Protein AF-0000000075646237 (afdb_homodimer)

Sequence (292 aa):
MVKLLILLAVLGAATALEVHRCGDDYPHPTLVTVPGCNVMPCEVPNLTDFNFSVRFAPPMATNTLTVEASARLGDFNVPYETPEHLRDGCANIDASCPLAAGQEVTLTGTAPVEAPLTRVTVRMRFEITGDGGAKATCFAADVRLIMVKLLILLAVLGAATALEVHRCGDDYPHPTLVTVPGCNVMPCEVPNLTDFNFSVRFAPPMATNTLTVEASARLGDFNVP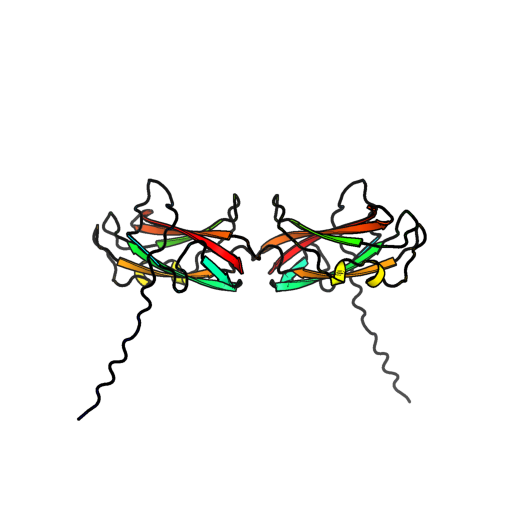YETPEHLRDGCANIDASCPLAAGQEVTLTGTAPVEAPLTRVTVRMRFEITGDGGAKATCFAADVRLI

Nearest PDB structures (foldseek):
  1nep-assembly1_A  TM=6.877E-01  e=2.424E-04  Bos taurus
  6w5v-assembly1_D  TM=6.664E-01  e=4.680E-04  Homo sapiens
  1xwv-assembly2_B  TM=6.270E-01  e=1.256E-03  Dermatophagoides farinae
  3wea-assembly1_A  TM=6.203E-01  e=5.522E-02  Camponotus japonicus
  6r4n-assembly8_H  TM=3.649E-01  e=3.978E+00  Saccharomyces cerevisiae S288C

Foldseek 3Di:
DPPPPPPPPPPVPQAFEDDDDPDDVDDDFPGKGWPPDNYPPDDDDAQAKGKMKTKHFAQAFAQFDADDDWDADVVRTADFGDDPVVGTQQVFWPDHDRHHGRDMIMGIDIDTRNTRLQFDWDKDKDWDADPPRHGDDIDIDIDGHD/DPPPPPPPPPPVPQAFEDDDDPDDVDDDFPGKGWPPDNYPPDDDDAQAKGKMKTKHFAQAFDQFDADDDWDADVVRTADDGDDPVVGTQQVFWPDHDRDHHGDMIMGIDIDTRNTSLQFDWDKDKDWDADPPRHGDDIDIDIDGHD

pLDDT: mean 85.09, std 16.14, range [40.38, 98.5]

Radius of gyration: 26.88 Å; Cα contacts (8 Å, |Δi|>4): 698; chains: 2; bounding box: 56×82×81 Å

Solvent-accessible surface area (backbone atoms only — not comparable to full-atom values): 15711 Å² total; per-residue (Å²): 134,85,82,77,76,79,78,75,74,75,68,74,73,60,44,67,44,86,61,43,76,73,50,90,82,40,44,70,54,81,37,35,29,29,82,98,34,68,58,78,56,32,80,40,53,65,72,32,68,47,52,38,36,41,27,37,41,27,76,54,60,25,72,47,34,38,38,46,44,42,37,25,50,82,94,36,80,35,71,47,77,55,51,75,83,42,31,44,32,47,81,31,33,82,62,66,67,56,43,54,52,58,49,71,44,42,37,52,45,67,39,68,39,48,50,45,61,50,67,36,53,35,39,38,33,42,38,32,24,29,56,96,65,40,60,27,30,28,39,27,44,46,34,25,27,83,132,85,82,76,78,78,77,74,73,76,66,74,73,58,43,67,43,84,62,44,75,74,50,91,84,39,42,69,54,81,37,35,30,27,83,97,34,68,56,78,57,31,79,39,54,64,74,31,69,45,53,38,35,41,26,34,39,28,76,52,61,25,72,48,34,38,38,45,44,41,37,25,50,81,94,36,79,37,70,51,78,54,51,76,84,42,30,44,32,46,80,31,34,81,61,66,65,59,43,55,52,58,49,71,43,42,36,54,48,68,40,70,34,58,43,42,61,56,66,36,52,35,40,37,34,43,38,32,23,28,56,97,65,40,59,27,29,27,40,28,44,46,34,25,27,80

Structure (mmCIF, N/CA/C/O backbone):
data_AF-0000000075646237-model_v1
#
loop_
_entity.id
_entity.type
_entity.pd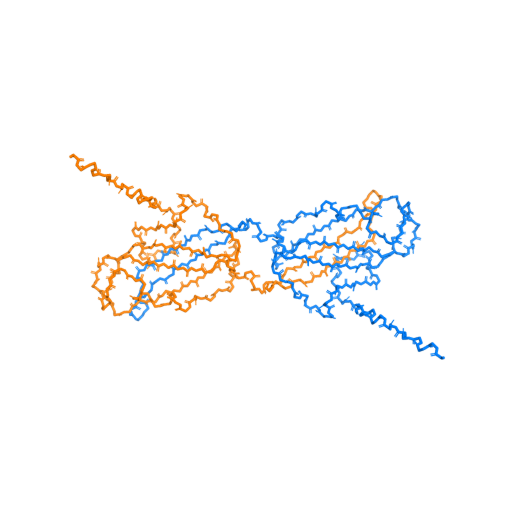bx_description
1 polymer 'MD-2-related lipid-recognition domain-containing protein'
#
loop_
_atom_site.group_PDB
_atom_site.id
_atom_site.type_symbol
_atom_site.label_atom_id
_atom_site.label_alt_id
_atom_site.label_comp_id
_atom_site.label_asym_id
_atom_site.label_entity_id
_atom_site.label_seq_id
_atom_site.pdbx_PDB_ins_code
_atom_site.Cartn_x
_atom_site.Cartn_y
_atom_site.Cartn_z
_atom_site.occupancy
_atom_site.B_iso_or_equiv
_atom_site.auth_seq_id
_atom_site.auth_comp_id
_atom_site.auth_asym_id
_atom_site.auth_atom_id
_atom_site.pdbx_PDB_model_num
ATOM 1 N N . MET A 1 1 ? -37.062 45.906 -14.578 1 40.38 1 MET A N 1
ATOM 2 C CA . MET A 1 1 ? -36.875 45.094 -13.367 1 40.38 1 MET A CA 1
ATOM 3 C C . MET A 1 1 ? -35.75 44.094 -13.539 1 40.38 1 MET A C 1
ATOM 5 O O . MET A 1 1 ? -35.781 43.281 -14.461 1 40.38 1 MET A O 1
ATOM 9 N N . VAL A 1 2 ? -34.5 44.469 -13.133 1 47.94 2 VAL A N 1
ATOM 10 C CA . VAL A 1 2 ? -33.281 43.656 -13.18 1 47.94 2 VAL A CA 1
ATOM 11 C C . VAL A 1 2 ? -33.406 42.469 -12.234 1 47.94 2 VAL A C 1
ATOM 13 O O . VAL A 1 2 ? -33.625 42.625 -11.031 1 47.94 2 VAL A O 1
ATOM 16 N N . LYS A 1 3 ? -33.875 41.25 -12.789 1 53.5 3 LYS A N 1
ATOM 17 C CA . LYS A 1 3 ? -33.844 39.969 -12.062 1 53.5 3 LYS A CA 1
ATOM 18 C C . LYS A 1 3 ? -32.469 39.656 -11.555 1 53.5 3 LYS A C 1
ATOM 20 O O . LYS A 1 3 ? -31.531 39.438 -12.344 1 53.5 3 LYS A O 1
ATOM 25 N N . LEU A 1 4 ? -32.062 40.188 -10.305 1 48.03 4 LEU A N 1
ATOM 26 C CA . LEU A 1 4 ? -30.828 39.812 -9.633 1 48.03 4 LEU A CA 1
ATOM 27 C C . LEU A 1 4 ? -30.781 38.344 -9.32 1 48.03 4 LEU A C 1
ATOM 29 O O . LEU A 1 4 ? -31.609 37.844 -8.555 1 48.03 4 LEU A O 1
ATOM 33 N N . LEU A 1 5 ? -30.297 37.531 -10.156 1 55 5 LEU A N 1
ATOM 34 C CA . LEU A 1 5 ? -30.047 36.125 -9.875 1 55 5 LEU A CA 1
ATOM 35 C C . LEU A 1 5 ? -28.953 35.969 -8.82 1 55 5 LEU A C 1
ATOM 37 O O . LEU A 1 5 ? -27.812 36.344 -9.055 1 55 5 LEU A O 1
ATOM 41 N N . ILE A 1 6 ? -29.281 35.875 -7.52 1 48.03 6 ILE A N 1
ATOM 42 C CA . ILE A 1 6 ? -28.375 35.562 -6.422 1 48.03 6 ILE A CA 1
ATOM 43 C C . ILE A 1 6 ? -27.844 34.125 -6.594 1 48.03 6 ILE A C 1
ATOM 45 O O . ILE A 1 6 ? -28.609 33.156 -6.543 1 48.03 6 ILE A O 1
ATOM 49 N N . LEU A 1 7 ? -26.766 34 -7.188 1 47.5 7 LEU A N 1
ATOM 50 C CA . LEU A 1 7 ? -26.031 32.719 -7.18 1 47.5 7 LEU A CA 1
ATOM 51 C C . LEU A 1 7 ? -25.625 32.344 -5.762 1 47.5 7 LEU A C 1
ATOM 53 O O . LEU A 1 7 ? -24.75 33 -5.172 1 47.5 7 LEU A O 1
ATOM 57 N N . LEU A 1 8 ? -26.453 31.734 -4.996 1 45.84 8 LEU A N 1
ATOM 58 C CA . LEU A 1 8 ? -26.094 31.156 -3.709 1 45.84 8 LEU A CA 1
ATOM 59 C C . LEU A 1 8 ? -24.953 30.141 -3.867 1 45.84 8 LEU A C 1
ATOM 61 O O . LEU A 1 8 ? -25.125 29.094 -4.5 1 45.84 8 LEU A O 1
ATOM 65 N N . ALA A 1 9 ? -23.781 30.609 -3.816 1 44.31 9 ALA A N 1
ATOM 66 C CA . ALA A 1 9 ? -22.656 29.688 -3.746 1 44.31 9 ALA A CA 1
ATOM 67 C C . ALA A 1 9 ? -22.812 28.719 -2.578 1 44.31 9 ALA A C 1
ATOM 69 O O . ALA A 1 9 ? -22.859 29.141 -1.419 1 44.31 9 ALA A O 1
ATOM 70 N N . VAL A 1 10 ? -23.516 27.641 -2.74 1 43.34 10 VAL A N 1
ATOM 71 C CA . VAL A 1 10 ? -23.516 26.562 -1.753 1 43.34 10 VAL A CA 1
ATOM 72 C C . VAL A 1 10 ? -22.078 26.25 -1.333 1 43.34 10 VAL A C 1
ATOM 74 O O . VAL A 1 10 ? -21.328 25.656 -2.104 1 43.34 10 VAL A O 1
ATOM 77 N N . LEU A 1 11 ? -21.438 27.141 -0.601 1 44.31 11 LEU A N 1
ATOM 78 C CA . LEU A 1 11 ? -20.203 26.703 0.055 1 44.31 11 LEU A CA 1
ATOM 79 C C . LEU A 1 11 ? -20.422 25.391 0.798 1 44.31 11 LEU A C 1
ATOM 81 O O . LEU A 1 11 ? -21.156 25.344 1.787 1 44.31 11 LEU A O 1
ATOM 85 N N . GLY A 1 12 ? -20.516 24.344 0.082 1 46.53 12 GLY A N 1
ATOM 86 C CA . GLY A 1 12 ? -20.562 23.094 0.823 1 46.53 12 GLY A CA 1
ATOM 87 C C . GLY A 1 12 ? -19.781 23.125 2.123 1 46.53 12 GLY A C 1
ATOM 88 O O . GLY A 1 12 ? -18.578 23.344 2.115 1 46.53 12 GLY A O 1
ATOM 89 N N . ALA A 1 13 ? -20.422 23.531 3.182 1 51.12 13 ALA A N 1
ATOM 90 C CA . ALA A 1 13 ? -19.875 23.547 4.539 1 51.12 13 ALA A CA 1
ATOM 91 C C . ALA A 1 13 ? -19.125 22.266 4.844 1 51.12 13 ALA A C 1
ATOM 93 O O . ALA A 1 13 ? -19.688 21.172 4.754 1 51.12 13 ALA A O 1
ATOM 94 N N . ALA A 1 14 ? -17.828 22.141 4.516 1 62.84 14 ALA A N 1
ATOM 95 C CA . ALA A 1 14 ? -17.078 20.984 5 1 62.84 14 ALA A CA 1
ATOM 96 C C . ALA A 1 14 ? -17.312 20.75 6.488 1 62.84 14 ALA A C 1
ATOM 98 O O . ALA A 1 14 ? -17.234 21.688 7.289 1 62.84 14 ALA A O 1
ATOM 99 N N . THR A 1 15 ? -18.156 19.75 6.77 1 73.81 15 THR A N 1
ATOM 100 C CA . THR A 1 15 ? -18.469 19.391 8.148 1 73.81 15 THR A CA 1
ATOM 101 C C . THR A 1 15 ? -17.219 18.984 8.906 1 73.81 15 THR A C 1
ATOM 103 O O . THR A 1 15 ? -16.25 18.484 8.312 1 73.81 15 THR A O 1
ATOM 106 N N . ALA A 1 16 ? -17.125 19.453 10.078 1 84 16 ALA A N 1
ATOM 107 C CA . ALA A 1 16 ? -16.016 19.125 10.977 1 84 16 ALA A CA 1
ATOM 108 C C . ALA A 1 16 ? -15.852 17.609 11.102 1 84 16 ALA A C 1
ATOM 110 O O . ALA A 1 16 ? -16.828 16.891 11.289 1 84 16 ALA A O 1
ATOM 1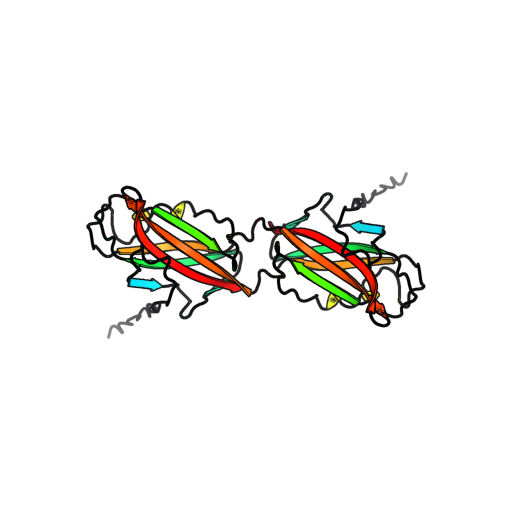11 N N . LEU A 1 17 ? -14.664 17.188 10.898 1 87.94 17 LEU A N 1
ATOM 112 C CA . LEU A 1 17 ? -14.383 15.758 10.984 1 87.94 17 LEU A CA 1
ATOM 113 C C . LEU A 1 17 ? -13.852 15.391 12.367 1 87.94 17 LEU A C 1
ATOM 115 O O . LEU A 1 17 ? -13.148 16.188 13 1 87.94 17 LEU A O 1
ATOM 119 N N . GLU A 1 18 ? -14.32 14.219 12.852 1 87.38 18 GLU A N 1
ATOM 120 C CA . GLU A 1 18 ? -13.68 13.648 14.039 1 87.38 18 GLU A CA 1
ATOM 121 C C . GLU A 1 18 ? -12.352 12.992 13.688 1 87.38 18 GLU A C 1
ATOM 123 O O . GLU A 1 18 ? -12.32 11.977 12.984 1 87.38 18 GLU A O 1
ATOM 128 N N . VAL A 1 19 ? -11.305 13.539 14.156 1 92.81 19 VAL A N 1
ATOM 129 C CA . VAL A 1 19 ? -9.969 13.047 13.844 1 92.81 19 VAL A CA 1
ATOM 130 C C . VAL A 1 19 ? -9.297 12.539 15.117 1 92.81 19 VAL A C 1
ATOM 132 O O . VAL A 1 19 ? -9.781 12.797 16.219 1 92.81 19 VAL A O 1
ATOM 135 N N . HIS A 1 20 ? -8.25 11.812 14.992 1 90.62 20 HIS A N 1
ATOM 136 C CA . HIS A 1 20 ? -7.5 11.289 16.125 1 90.62 20 HIS A CA 1
ATOM 137 C C . HIS A 1 20 ? -6.582 12.352 16.719 1 90.62 20 HIS A C 1
ATOM 139 O O . HIS A 1 20 ? -5.965 13.125 15.984 1 90.62 20 HIS A O 1
ATOM 145 N N . ARG A 1 21 ? -6.516 12.25 18.016 1 90.44 21 ARG A N 1
ATOM 146 C CA . ARG A 1 21 ? -5.535 13.078 18.719 1 90.44 21 ARG A CA 1
ATOM 147 C C . ARG A 1 21 ? -4.141 12.469 18.609 1 90.44 21 ARG A C 1
ATOM 149 O O . ARG A 1 21 ? -3.99 11.25 18.578 1 90.44 21 ARG A O 1
ATOM 156 N N . CYS A 1 22 ? -3.123 13.266 18.516 1 90.31 22 CYS A N 1
ATOM 157 C CA . CYS A 1 22 ? -1.751 12.781 18.406 1 90.31 22 CYS A CA 1
ATOM 158 C C . CYS A 1 22 ? -1.179 12.445 19.766 1 90.31 22 CYS A C 1
ATOM 160 O O . CYS A 1 22 ? -0.222 11.672 19.875 1 90.31 22 CYS A O 1
ATOM 162 N N . GLY A 1 23 ? -1.619 12.875 20.828 1 83.31 23 GLY A N 1
ATOM 163 C CA . GLY A 1 23 ? -1.148 12.711 22.188 1 83.31 23 GLY A CA 1
ATOM 164 C C . GLY A 1 23 ? -1.637 13.805 23.125 1 83.31 23 GLY A C 1
ATOM 165 O O . GLY A 1 23 ? -2.205 14.797 22.688 1 83.31 23 GLY A O 1
ATOM 166 N N . ASP A 1 24 ? -1.229 13.578 24.391 1 83.75 24 ASP A N 1
ATOM 167 C CA . ASP A 1 24 ? -1.724 14.516 25.406 1 83.75 24 ASP A CA 1
ATOM 168 C C . ASP A 1 24 ? -0.912 15.805 25.406 1 83.75 24 ASP A C 1
ATOM 170 O O . ASP A 1 24 ? -1.362 16.828 25.922 1 83.75 24 ASP A O 1
ATOM 174 N N . ASP A 1 25 ? 0.17 15.781 24.781 1 88.69 25 ASP A N 1
ATOM 175 C CA . ASP A 1 25 ? 1.059 16.938 24.859 1 88.69 25 ASP A C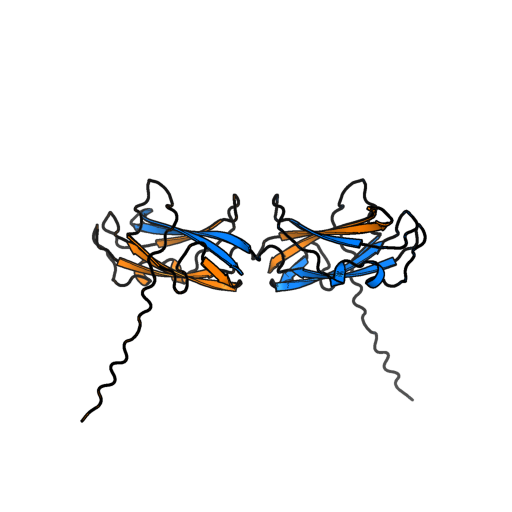A 1
ATOM 176 C C . ASP A 1 25 ? 0.834 17.891 23.703 1 88.69 25 ASP A C 1
ATOM 178 O O . ASP A 1 25 ? 1.459 18.953 23.625 1 88.69 25 ASP A O 1
ATOM 182 N N . TYR A 1 26 ? -0.013 17.516 22.781 1 91.69 26 TYR A N 1
ATOM 183 C CA . TYR A 1 26 ? -0.307 18.406 21.656 1 91.69 26 TYR A CA 1
ATOM 184 C C . TYR A 1 26 ? -1.65 19.094 21.859 1 91.69 26 TYR A C 1
ATOM 186 O O . TYR A 1 26 ? -2.637 18.453 22.234 1 91.69 26 TYR A O 1
ATOM 194 N N . PRO A 1 27 ? -1.655 20.453 21.672 1 94.38 27 PRO A N 1
ATOM 195 C CA . PRO A 1 27 ? -2.977 21.078 21.547 1 94.38 27 PRO A CA 1
ATOM 196 C C . PRO A 1 27 ? -3.785 20.484 20.391 1 94.38 27 PRO A C 1
ATOM 198 O O . PRO A 1 27 ? -3.236 20.219 19.312 1 94.38 27 PRO A O 1
ATOM 201 N N . HIS A 1 28 ? -5.055 20.266 20.672 1 93.69 28 HIS A N 1
ATOM 202 C CA . HIS A 1 28 ? -5.934 19.719 19.641 1 93.69 28 HIS A CA 1
ATOM 203 C C . HIS A 1 28 ? -6.477 20.828 18.75 1 93.69 28 HIS A C 1
ATOM 205 O O . HIS A 1 28 ? -6.824 21.906 19.219 1 93.69 28 HIS A O 1
ATOM 211 N N . PRO A 1 29 ? -6.594 20.547 17.453 1 96.69 29 PRO A N 1
ATOM 212 C CA . PRO A 1 29 ? -7.203 21.562 16.594 1 96.69 29 PRO A CA 1
ATOM 213 C C . PRO A 1 29 ? -8.688 21.781 16.891 1 96.69 29 PRO A C 1
ATOM 215 O O . PRO A 1 29 ? -9.336 20.906 17.469 1 96.69 29 PRO A O 1
ATOM 218 N N . THR A 1 30 ? -9.18 22.969 16.594 1 94.81 30 THR A N 1
ATOM 219 C CA . THR A 1 30 ? -10.586 23.281 16.844 1 94.81 30 THR A CA 1
ATOM 220 C C . THR A 1 30 ? -11.469 22.75 15.727 1 94.81 30 THR A C 1
ATOM 222 O O . THR A 1 30 ? -12.648 22.453 15.945 1 94.81 30 THR A O 1
ATOM 225 N N . LEU A 1 31 ? -10.875 22.625 14.562 1 95.38 31 LEU A N 1
ATOM 226 C CA . LEU A 1 31 ? -11.648 22.172 13.414 1 95.38 31 LEU A CA 1
ATOM 227 C C . LEU A 1 31 ? -10.734 21.531 12.367 1 95.38 31 LEU A C 1
ATOM 229 O O . LEU A 1 31 ? -9.664 22.062 12.062 1 95.38 31 LEU A O 1
ATOM 233 N N . VAL A 1 32 ? -11.141 20.375 11.922 1 96 32 VAL A N 1
ATOM 234 C CA . VAL A 1 32 ? -10.492 19.734 10.781 1 96 32 VAL A CA 1
ATOM 235 C C . VAL A 1 32 ? -11.531 19.422 9.703 1 96 32 VAL A C 1
ATOM 237 O O . VAL A 1 32 ? -12.594 18.859 10 1 96 32 VAL A O 1
ATOM 240 N N . THR A 1 33 ? -11.227 19.797 8.469 1 95.62 33 THR A N 1
ATOM 241 C CA . THR A 1 33 ? -12.133 19.484 7.367 1 95.62 33 THR A CA 1
ATOM 242 C C . THR A 1 33 ? -11.367 18.875 6.195 1 95.62 33 THR A C 1
ATOM 244 O O . THR A 1 33 ? -10.203 19.219 5.965 1 95.62 33 THR A O 1
ATOM 247 N N . VAL A 1 34 ? -11.992 18 5.543 1 92.69 34 VAL A N 1
ATOM 248 C CA . VAL A 1 34 ? -11.523 17.391 4.301 1 92.69 34 VAL A CA 1
ATOM 249 C C . VAL A 1 34 ? -12.625 17.453 3.248 1 92.69 34 VAL A C 1
ATOM 251 O O . VAL A 1 34 ? -13.648 16.766 3.361 1 92.69 34 VAL A O 1
ATOM 254 N N . PRO A 1 35 ? -12.312 18.312 2.219 1 90.69 35 PRO A N 1
ATOM 255 C CA . PRO A 1 35 ? -13.359 18.391 1.19 1 90.69 35 PRO A CA 1
ATOM 256 C C . PRO A 1 35 ? -13.75 17.016 0.649 1 90.69 35 PRO A C 1
ATOM 258 O O . PRO A 1 35 ? -12.875 16.203 0.31 1 90.69 35 PRO A O 1
ATOM 261 N N . GLY A 1 36 ? -15.117 16.781 0.602 1 88.62 36 GLY A N 1
ATOM 262 C CA . GLY A 1 36 ? -15.617 15.531 0.05 1 88.62 36 GLY A CA 1
ATOM 263 C C . GLY A 1 36 ? -15.719 14.422 1.081 1 88.62 36 GLY A C 1
ATOM 264 O O . GLY A 1 36 ? -16.188 13.32 0.774 1 88.62 36 GLY A O 1
ATOM 265 N N . CYS A 1 37 ? -15.305 14.648 2.307 1 90.38 37 CYS A N 1
ATOM 266 C CA . CYS A 1 37 ? -15.328 13.664 3.383 1 90.38 37 CYS A CA 1
ATOM 267 C C . CYS A 1 37 ? -16.109 14.188 4.582 1 90.38 37 CYS A C 1
ATOM 269 O O . CYS A 1 37 ? -15.773 15.234 5.141 1 90.38 37 CYS A O 1
ATOM 271 N N . ASN A 1 38 ? -17.094 13.414 5.023 1 90.31 38 ASN A N 1
ATOM 272 C CA . ASN A 1 38 ? -17.922 13.875 6.137 1 90.31 38 ASN A CA 1
ATOM 273 C C . ASN A 1 38 ? -17.781 12.961 7.352 1 90.31 38 ASN A C 1
ATOM 275 O O . ASN A 1 38 ? -18.156 13.344 8.461 1 90.31 38 ASN A O 1
ATOM 279 N N . VAL A 1 39 ? -17.312 11.773 6.988 1 89.56 39 VAL A N 1
ATOM 280 C CA . VAL A 1 39 ? -17.109 10.812 8.062 1 89.56 39 VAL A CA 1
ATOM 281 C C . VAL A 1 39 ? -15.812 10.039 7.84 1 89.56 39 VAL A C 1
ATOM 283 O O . VAL A 1 39 ? -15.492 9.672 6.707 1 89.56 39 VAL A O 1
ATOM 286 N N . MET A 1 40 ? -15.109 9.664 8.945 1 87.94 40 MET A N 1
ATOM 287 C CA . MET A 1 40 ? -13.867 8.914 8.828 1 87.94 40 MET A CA 1
ATOM 288 C C . MET A 1 40 ? -14.133 7.418 8.734 1 87.94 40 MET A C 1
ATOM 290 O O . MET A 1 40 ? -15.047 6.902 9.383 1 87.94 40 MET A O 1
ATOM 294 N N . PRO A 1 41 ? -13.328 6.691 8.008 1 90.44 41 PRO A N 1
ATOM 295 C CA . PRO A 1 41 ? -12.18 7.129 7.207 1 90.44 41 PRO A CA 1
ATOM 296 C C . PRO A 1 41 ? -12.602 7.816 5.906 1 90.44 41 PRO A C 1
ATOM 298 O O . PRO A 1 41 ? -13.656 7.508 5.352 1 90.44 41 PRO A O 1
ATOM 301 N N . CYS A 1 42 ? -11.719 8.742 5.449 1 88.31 42 CYS A N 1
ATOM 302 C CA . CYS A 1 42 ? -11.922 9.359 4.141 1 88.31 42 CYS A CA 1
ATOM 303 C C . CYS A 1 42 ? -11.484 8.414 3.023 1 88.31 42 CYS A C 1
ATOM 305 O O . CYS A 1 42 ? -10.375 7.867 3.066 1 88.31 42 CYS A O 1
ATOM 307 N N . GLU A 1 43 ? -12.336 8.234 2.064 1 84.06 43 GLU A N 1
ATOM 308 C CA . GLU A 1 43 ? -11.984 7.441 0.891 1 84.06 43 GLU A CA 1
ATOM 309 C C . GLU A 1 43 ? -11.266 8.289 -0.156 1 84.06 43 GLU A C 1
ATOM 311 O O . GLU A 1 43 ? -11.828 9.25 -0.675 1 84.06 43 GLU A O 1
ATOM 316 N N . VAL A 1 44 ? -9.984 7.934 -0.447 1 81.19 44 VAL A N 1
ATOM 317 C CA . VAL A 1 44 ? -9.148 8.695 -1.367 1 81.19 44 VAL A CA 1
ATOM 318 C C . VAL A 1 44 ? -8.586 7.766 -2.441 1 81.19 44 VAL A C 1
ATOM 320 O O . VAL A 1 44 ? -7.977 6.742 -2.129 1 81.19 44 VAL A O 1
ATOM 323 N N . PRO A 1 45 ? -8.883 8.086 -3.762 1 75.5 45 PRO A N 1
ATOM 324 C CA . PRO A 1 45 ? -8.258 7.262 -4.801 1 75.5 45 PRO A CA 1
ATOM 325 C C . PRO A 1 45 ? -6.734 7.234 -4.699 1 75.5 45 PRO A C 1
ATOM 327 O O . PRO A 1 45 ? -6.117 8.242 -4.34 1 75.5 45 PRO A O 1
ATOM 330 N N . ASN A 1 46 ? -6.191 6.102 -4.977 1 68.31 46 ASN A N 1
ATOM 331 C CA . ASN A 1 46 ? -4.734 5.984 -4.984 1 68.31 46 ASN A CA 1
ATOM 332 C C . ASN A 1 46 ? -4.102 6.949 -5.984 1 68.31 46 ASN A C 1
ATOM 334 O O . ASN A 1 46 ? -4.711 7.289 -6.996 1 68.31 46 ASN A O 1
ATOM 338 N N . LEU A 1 47 ? -2.883 7.441 -5.645 1 70.88 47 LEU A N 1
ATOM 339 C CA . LEU A 1 47 ? -2.072 8.328 -6.473 1 70.88 47 LEU A CA 1
ATOM 340 C C . LEU A 1 47 ? -2.732 9.695 -6.613 1 70.88 47 LEU A C 1
ATOM 342 O O . LEU A 1 47 ? -2.643 10.32 -7.672 1 70.88 47 LEU A O 1
ATOM 346 N N . THR A 1 48 ? -3.637 9.906 -5.707 1 78.19 48 THR A N 1
ATOM 347 C CA . THR A 1 48 ? -4.184 11.258 -5.656 1 78.19 48 THR A CA 1
ATOM 348 C C . THR A 1 48 ? -3.789 11.953 -4.359 1 78.19 48 THR A C 1
ATOM 350 O O . THR A 1 48 ? -2.941 11.461 -3.615 1 78.19 48 THR A O 1
ATOM 353 N N . ASP A 1 49 ? -4.434 13.148 -4.148 1 84.5 49 ASP A N 1
ATOM 354 C CA . ASP A 1 49 ? -4.027 13.984 -3.023 1 84.5 49 ASP A CA 1
ATOM 355 C C . ASP A 1 49 ? -5.066 13.945 -1.905 1 84.5 49 ASP A C 1
ATOM 357 O O . ASP A 1 49 ? -6.266 13.844 -2.17 1 84.5 49 ASP A O 1
ATOM 361 N N . PHE A 1 50 ? -4.527 13.875 -0.73 1 90.69 50 PHE A N 1
ATOM 362 C CA . PHE A 1 50 ? -5.32 14.164 0.459 1 90.69 50 PHE A CA 1
ATOM 363 C C . PHE A 1 50 ? -5.289 15.656 0.777 1 90.69 50 PHE A C 1
ATOM 365 O O . PHE A 1 50 ? -4.262 16.188 1.208 1 90.69 50 PHE A O 1
ATOM 372 N N . ASN A 1 51 ? -6.445 16.375 0.559 1 93.44 51 ASN A N 1
ATOM 373 C CA . ASN A 1 51 ? -6.594 17.781 0.895 1 93.44 51 ASN A CA 1
ATOM 374 C C . ASN A 1 51 ? -7.234 17.969 2.268 1 93.44 51 ASN A C 1
ATOM 376 O O . ASN A 1 51 ? -8.172 17.25 2.621 1 93.44 51 ASN A O 1
ATOM 380 N N . PHE A 1 52 ? -6.668 18.891 3.004 1 95.94 52 PHE A N 1
ATOM 381 C CA . PHE A 1 52 ? -7.238 19.094 4.332 1 95.94 52 PHE A CA 1
ATOM 382 C C . PHE A 1 52 ? -7.121 20.547 4.762 1 95.94 52 PHE A C 1
ATOM 384 O O . PHE A 1 52 ? -6.34 21.312 4.188 1 95.94 52 PHE A O 1
ATOM 391 N N . SER A 1 53 ? -7.984 20.938 5.688 1 97.31 53 SER A N 1
ATOM 392 C CA . SER A 1 53 ? -7.875 22.188 6.426 1 97.31 53 SER A CA 1
ATOM 393 C C . SER A 1 53 ? -7.938 21.953 7.93 1 97.31 53 SER A C 1
ATOM 395 O O . SER A 1 53 ? -8.734 21.141 8.406 1 97.31 53 SER A O 1
ATOM 397 N N . VAL A 1 54 ? -7.082 22.672 8.664 1 97.69 54 VAL A N 1
ATOM 398 C CA . VAL A 1 54 ? -7.055 22.531 10.117 1 97.69 54 VAL A CA 1
ATOM 399 C C . VAL A 1 54 ? -7.023 23.906 10.781 1 97.69 54 VAL A C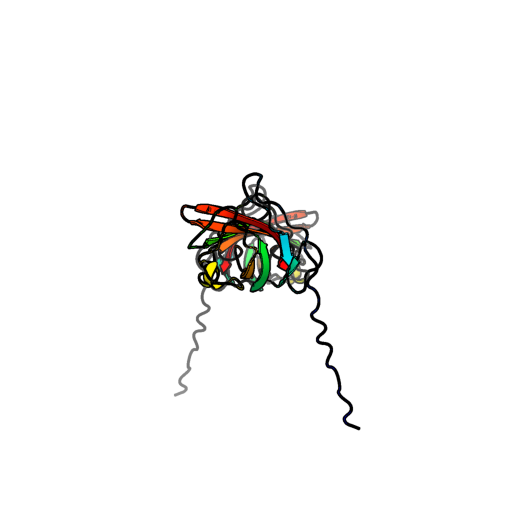 1
ATOM 401 O O . VAL A 1 54 ? -6.176 24.734 10.453 1 97.69 54 VAL A O 1
ATOM 404 N N . ARG A 1 55 ? -7.988 24.141 11.633 1 97.88 55 ARG A N 1
ATOM 405 C CA . ARG A 1 55 ? -8.023 25.359 12.438 1 97.88 55 ARG A CA 1
ATOM 406 C C . ARG A 1 55 ? -7.453 25.125 13.828 1 97.88 55 ARG A C 1
ATOM 408 O O . ARG A 1 55 ? -7.82 24.156 14.492 1 97.88 55 ARG A O 1
ATOM 415 N N . PHE A 1 56 ? -6.578 26.062 14.227 1 98 56 PHE A N 1
ATOM 416 C CA . PHE A 1 56 ? -5.918 25.906 15.516 1 98 56 PHE A CA 1
ATOM 417 C C . PHE A 1 56 ? -5.426 27.25 16.047 1 98 56 PHE A C 1
ATOM 419 O O . PHE A 1 56 ? -5.449 28.25 15.32 1 98 56 PHE A O 1
ATOM 426 N N . ALA A 1 57 ? -5.047 27.234 17.312 1 97.62 57 ALA A N 1
ATOM 427 C CA . ALA A 1 57 ? -4.41 28.375 17.953 1 97.62 57 ALA A CA 1
ATOM 428 C C . ALA A 1 57 ? -3.127 27.969 18.656 1 97.62 57 ALA A C 1
ATOM 430 O O . ALA A 1 57 ? -3.164 27.188 19.625 1 97.62 57 ALA A O 1
ATOM 431 N N . PRO A 1 58 ? -1.957 28.453 18.188 1 97.12 58 PRO A N 1
ATOM 432 C CA . PRO A 1 58 ? -0.726 28.109 18.906 1 97.12 58 PRO A CA 1
ATOM 433 C C . PRO A 1 58 ? -0.725 28.594 20.344 1 97.12 58 PRO A C 1
ATOM 435 O O . PRO A 1 58 ? -1.141 29.734 20.609 1 97.12 58 PRO A O 1
ATOM 438 N N . PRO A 1 59 ? -0.244 27.766 21.25 1 96.25 59 PRO A N 1
ATOM 439 C CA . PRO A 1 59 ? -0.261 28.172 22.656 1 96.25 59 PRO A CA 1
ATOM 440 C C . PRO A 1 59 ? 0.798 29.219 22.984 1 96.25 59 PRO A C 1
ATOM 442 O O . PRO A 1 59 ? 0.703 29.906 24.016 1 96.25 59 PRO A O 1
ATOM 445 N N . MET A 1 60 ? 1.808 29.391 22.172 1 96.94 60 MET A N 1
ATOM 446 C CA . MET A 1 60 ? 2.865 30.375 22.328 1 96.94 60 MET A CA 1
ATOM 447 C C . MET A 1 60 ? 3.045 31.188 21.031 1 96.94 60 MET A C 1
ATOM 449 O O . MET A 1 60 ? 2.795 30.672 19.938 1 96.94 60 MET A O 1
ATOM 453 N N . ALA A 1 61 ? 3.426 32.469 21.266 1 98.06 61 ALA A N 1
ATOM 454 C CA . ALA A 1 61 ? 3.77 33.281 20.094 1 98.06 61 ALA A CA 1
ATOM 455 C C . ALA A 1 61 ? 4.84 32.594 19.266 1 98.06 61 ALA A C 1
ATOM 457 O O . ALA A 1 61 ? 5.734 31.922 19.797 1 98.06 61 ALA A O 1
ATOM 458 N N . THR A 1 62 ? 4.746 32.719 17.969 1 98.19 62 THR A N 1
ATOM 459 C CA . THR A 1 62 ? 5.688 32.031 17.109 1 98.19 62 THR A CA 1
ATOM 460 C C . THR A 1 62 ? 5.938 32.812 15.828 1 98.19 62 THR A C 1
ATOM 462 O O . THR A 1 62 ? 5.02 33.438 15.281 1 98.19 62 THR A O 1
ATOM 465 N N . ASN A 1 63 ? 7.246 32.75 15.289 1 98.31 63 ASN A N 1
ATOM 466 C CA . ASN A 1 63 ? 7.621 33.375 14.023 1 98.31 63 ASN A CA 1
ATOM 467 C C . ASN A 1 63 ? 7.52 32.406 12.859 1 98.31 63 ASN A C 1
ATOM 469 O O . ASN A 1 63 ? 7.5 32.812 11.695 1 98.31 63 ASN A O 1
ATOM 473 N N . THR A 1 64 ? 7.434 31.109 13.242 1 98.19 64 THR A N 1
ATOM 474 C CA . THR A 1 64 ? 7.465 30.078 12.203 1 98.19 64 THR A CA 1
ATOM 475 C C . THR A 1 64 ? 6.445 28.984 12.492 1 98.19 64 THR A C 1
ATOM 477 O O . THR A 1 64 ? 5.988 28.844 13.625 1 98.19 64 THR A O 1
ATOM 480 N N . LEU A 1 65 ? 6.02 28.359 11.5 1 98.38 65 LEU A N 1
ATOM 481 C CA . LEU A 1 65 ? 5.27 27.109 11.562 1 98.38 65 LEU A CA 1
ATOM 482 C C . LEU A 1 65 ? 5.891 26.047 10.648 1 98.38 65 LEU A C 1
ATOM 484 O O . LEU A 1 65 ? 6.234 26.344 9.5 1 98.38 65 LEU A O 1
ATOM 488 N N . THR A 1 66 ? 6.086 24.875 11.195 1 98.12 66 THR A N 1
ATOM 489 C CA . THR A 1 66 ? 6.598 23.75 10.422 1 98.12 66 THR A CA 1
ATOM 490 C C . THR A 1 66 ? 5.617 22.578 10.445 1 98.12 66 THR A C 1
ATOM 492 O O . THR A 1 66 ? 5.16 22.172 11.508 1 98.12 66 THR A O 1
ATOM 495 N N . VAL A 1 67 ? 5.25 22.094 9.273 1 97.5 67 VAL A N 1
ATOM 496 C CA . VAL A 1 67 ? 4.363 20.953 9.148 1 97.5 67 VAL A CA 1
ATOM 497 C C . VAL A 1 67 ? 5.188 19.688 8.875 1 97.5 67 VAL A C 1
ATOM 499 O O . VAL A 1 67 ? 6.059 19.688 8 1 97.5 67 VAL A O 1
ATOM 502 N N . GLU A 1 68 ? 4.973 18.703 9.617 1 95.12 68 GLU A N 1
ATOM 503 C CA . GLU A 1 68 ? 5.539 17.375 9.383 1 95.12 68 GLU A CA 1
ATOM 504 C C . GLU A 1 68 ? 4.445 16.328 9.281 1 95.12 68 GLU A C 1
ATOM 506 O O . GLU A 1 68 ? 3.641 16.156 10.195 1 95.12 68 GLU A O 1
ATOM 511 N N . ALA A 1 69 ? 4.465 15.656 8.117 1 93 69 ALA A N 1
ATOM 512 C CA . ALA A 1 69 ? 3.494 14.594 7.871 1 93 69 ALA A CA 1
ATOM 513 C C . ALA A 1 69 ? 4.133 13.219 8.023 1 93 69 ALA A C 1
ATOM 515 O O . ALA A 1 69 ? 5.32 13.039 7.738 1 93 69 ALA A O 1
ATOM 516 N N . SER A 1 70 ? 3.379 12.297 8.492 1 89.31 70 SER A N 1
ATOM 517 C CA . SER A 1 70 ? 3.783 10.891 8.555 1 89.31 70 SER A CA 1
ATOM 518 C C . SER A 1 70 ? 2.613 9.961 8.25 1 89.31 70 SER A C 1
ATOM 520 O O . SER A 1 70 ? 1.455 10.383 8.281 1 89.31 70 SER A O 1
ATOM 522 N N . ALA A 1 71 ? 2.943 8.75 7.887 1 86.25 71 ALA A N 1
ATOM 523 C CA . ALA A 1 71 ? 1.933 7.758 7.52 1 86.25 71 ALA A CA 1
ATOM 524 C C . ALA A 1 71 ? 2.186 6.43 8.227 1 86.25 71 ALA A C 1
ATOM 526 O O . ALA A 1 71 ? 3.336 6.016 8.398 1 86.25 71 ALA A O 1
ATOM 527 N N . ARG A 1 72 ? 1.108 5.867 8.648 1 82.19 72 ARG A N 1
ATOM 528 C CA . ARG A 1 72 ? 1.185 4.559 9.289 1 82.19 72 ARG A CA 1
ATOM 529 C C . ARG A 1 72 ? 0.177 3.59 8.688 1 82.19 72 ARG A C 1
ATOM 531 O O . ARG A 1 72 ? -0.966 3.965 8.414 1 82.19 72 ARG A O 1
ATOM 538 N N . LEU A 1 73 ? 0.59 2.422 8.438 1 76.25 73 LEU A N 1
ATOM 539 C CA . LEU A 1 73 ? -0.252 1.306 8.023 1 76.25 73 LEU A CA 1
ATOM 540 C C . LEU A 1 73 ? -0.354 0.259 9.125 1 76.25 73 LEU A C 1
ATOM 542 O O . LEU A 1 73 ? 0.583 -0.513 9.344 1 76.25 73 LEU A O 1
ATOM 546 N N . GLY A 1 74 ? -1.549 0.306 9.867 1 72.38 74 GLY A N 1
ATOM 547 C CA . GLY A 1 74 ? -1.619 -0.556 11.031 1 72.38 74 GLY A CA 1
ATOM 548 C C . GLY A 1 74 ? -0.552 -0.247 12.07 1 72.38 74 GLY A C 1
ATOM 549 O O . GLY A 1 74 ? -0.425 0.895 12.516 1 72.38 74 GLY A O 1
ATOM 550 N N . ASP A 1 75 ? 0.301 -1.216 12.375 1 69.69 75 ASP A N 1
ATOM 551 C CA . ASP A 1 75 ? 1.342 -1.03 13.383 1 69.69 75 ASP A CA 1
ATOM 552 C C . ASP A 1 75 ? 2.67 -0.644 12.734 1 69.69 75 ASP A C 1
ATOM 554 O O . ASP A 1 75 ? 3.68 -0.482 13.422 1 69.69 75 ASP A O 1
ATOM 558 N N . PHE A 1 76 ? 2.539 -0.39 11.414 1 69.38 76 PHE A N 1
ATOM 559 C CA . PHE A 1 76 ? 3.775 -0.124 10.688 1 69.38 76 PHE A CA 1
ATOM 560 C C . PHE A 1 76 ? 3.857 1.342 10.281 1 69.38 76 PHE A C 1
ATOM 562 O O . PHE A 1 76 ? 2.891 1.9 9.758 1 69.38 76 PHE A O 1
ATOM 569 N N . ASN A 1 77 ? 5.031 1.82 10.695 1 74.94 77 ASN A N 1
ATOM 570 C CA . ASN A 1 77 ? 5.316 3.141 10.141 1 74.94 77 ASN A CA 1
ATOM 571 C C . ASN A 1 77 ? 5.758 3.053 8.688 1 74.94 77 ASN A C 1
ATOM 573 O O . ASN A 1 77 ? 6.566 2.195 8.328 1 74.94 77 ASN A O 1
ATOM 577 N N . VAL A 1 78 ? 5.164 3.762 7.816 1 73.5 78 VAL A N 1
ATOM 578 C CA . VAL A 1 78 ? 5.527 3.795 6.406 1 73.5 78 VAL A CA 1
ATOM 579 C C . VAL A 1 78 ? 6.305 5.07 6.102 1 73.5 78 VAL A C 1
ATOM 581 O O . VAL A 1 78 ? 5.969 6.148 6.602 1 73.5 78 VAL A O 1
ATOM 584 N N . PRO A 1 79 ? 7.426 4.969 5.375 1 75.5 79 PRO A N 1
ATOM 585 C CA . PRO A 1 79 ? 8.156 6.184 5.004 1 75.5 79 PRO A CA 1
ATOM 586 C C . PRO A 1 79 ? 7.277 7.199 4.273 1 75.5 79 PRO A C 1
ATOM 588 O O . PRO A 1 79 ? 6.551 6.84 3.346 1 75.5 79 PRO A O 1
ATOM 591 N N . TYR A 1 80 ? 7.324 8.312 4.762 1 80.25 80 TYR A N 1
ATOM 592 C CA . TYR A 1 80 ? 6.59 9.406 4.145 1 80.25 80 TYR A CA 1
ATOM 593 C C . TYR A 1 80 ? 7.355 10.719 4.273 1 80.25 80 TYR A C 1
ATOM 595 O O . TYR A 1 80 ? 7.742 11.117 5.375 1 80.25 80 TYR A O 1
ATOM 603 N N . GLU A 1 81 ? 7.602 11.258 3.123 1 83.25 81 GLU A N 1
ATOM 604 C CA . GLU A 1 81 ? 8.258 12.57 3.133 1 83.25 81 GLU A CA 1
ATOM 605 C C . GLU A 1 81 ? 7.234 13.695 2.986 1 83.25 81 GLU A C 1
ATOM 607 O O . GLU A 1 81 ? 6.426 13.688 2.055 1 83.25 81 GLU A O 1
ATOM 612 N N . THR A 1 82 ? 7.328 14.57 3.941 1 90 82 THR A N 1
ATOM 613 C CA . THR A 1 82 ? 6.453 15.734 3.842 1 90 82 THR A CA 1
ATOM 614 C C . THR A 1 82 ? 6.727 16.516 2.557 1 90 82 THR A C 1
ATOM 616 O O . THR A 1 82 ? 7.871 16.859 2.268 1 90 82 THR A O 1
ATOM 619 N N . PRO A 1 83 ? 5.656 16.766 1.851 1 90.06 83 PRO A N 1
ATOM 620 C CA . PRO A 1 83 ? 5.875 17.562 0.642 1 90.06 83 PRO A CA 1
ATOM 621 C C . PRO A 1 83 ? 6.492 18.922 0.938 1 90.06 83 PRO A C 1
ATOM 623 O O . PRO A 1 83 ? 6.148 19.562 1.941 1 90.06 83 PRO A O 1
ATOM 626 N N . GLU A 1 84 ? 7.32 19.375 0.07 1 93.31 84 GLU A N 1
ATOM 627 C CA . GLU A 1 84 ? 8.031 20.625 0.262 1 93.31 84 GLU A CA 1
ATOM 628 C C . GLU A 1 84 ? 7.062 21.797 0.434 1 93.31 84 GLU A C 1
ATOM 630 O O . GLU A 1 84 ? 7.266 22.656 1.288 1 93.31 84 GLU A O 1
ATOM 635 N N . HIS A 1 85 ? 6.008 21.766 -0.271 1 94.94 85 HIS A N 1
ATOM 636 C CA . HIS A 1 85 ? 5.066 22.875 -0.278 1 94.94 85 HIS A CA 1
ATOM 637 C C . HIS A 1 85 ? 4.285 22.953 1.031 1 94.94 85 HIS A C 1
ATOM 639 O O . HIS A 1 85 ? 3.686 23.984 1.347 1 94.94 85 HIS A O 1
ATOM 645 N N . LEU A 1 86 ? 4.289 21.828 1.67 1 95.56 86 LEU A N 1
ATOM 646 C CA . LEU A 1 86 ? 3.508 21.75 2.898 1 95.56 86 LEU A CA 1
ATOM 647 C C . LEU A 1 86 ? 4.375 22.062 4.113 1 95.56 86 LEU A C 1
ATOM 649 O O . LEU A 1 86 ? 3.852 22.391 5.184 1 95.56 86 LEU A O 1
ATOM 653 N N . ARG A 1 87 ? 5.637 22.094 4.035 1 96.31 87 ARG A N 1
ATOM 654 C CA . ARG A 1 87 ? 6.555 22.188 5.168 1 96.31 87 ARG A CA 1
ATOM 655 C C . ARG A 1 87 ? 6.473 23.547 5.844 1 96.31 87 ARG A C 1
ATOM 657 O O . ARG A 1 87 ? 6.562 23.641 7.07 1 96.31 87 ARG A O 1
ATOM 664 N N . ASP A 1 88 ? 6.316 24.547 5.047 1 97.5 88 ASP A N 1
ATOM 665 C CA . ASP A 1 88 ? 6.203 25.906 5.582 1 97.5 88 ASP A CA 1
ATOM 666 C C . ASP A 1 88 ? 4.758 26.219 5.969 1 97.5 88 ASP A C 1
ATOM 668 O O . ASP A 1 88 ? 3.965 26.641 5.133 1 97.5 88 ASP A O 1
ATOM 672 N N . GLY A 1 89 ? 4.551 26.016 7.207 1 98.25 89 GLY A N 1
ATOM 673 C CA . GLY A 1 89 ? 3.195 26.234 7.691 1 98.25 89 GLY A CA 1
ATOM 674 C C . GLY A 1 89 ? 2.738 27.672 7.539 1 98.25 89 GLY A C 1
ATOM 675 O O . GLY A 1 89 ? 1.563 27.938 7.266 1 98.25 89 GLY A O 1
ATOM 676 N N . CYS A 1 90 ? 3.631 28.641 7.684 1 98.38 90 CYS A N 1
ATOM 677 C CA . CYS A 1 90 ? 3.275 30.047 7.605 1 98.38 90 CYS A CA 1
ATOM 678 C C . CYS A 1 90 ? 2.816 30.422 6.199 1 98.38 90 CYS A C 1
ATOM 680 O O . CYS A 1 90 ? 1.994 31.328 6.027 1 98.38 90 CYS A O 1
ATOM 682 N N . ALA A 1 91 ? 3.256 29.75 5.215 1 97.69 91 ALA A N 1
ATOM 683 C CA . ALA A 1 91 ? 2.873 30.016 3.828 1 97.69 91 ALA A CA 1
ATOM 684 C C . ALA A 1 91 ? 1.503 29.422 3.516 1 97.69 91 ALA A C 1
ATOM 686 O O . ALA A 1 91 ? 0.912 29.719 2.477 1 97.69 91 ALA A O 1
ATOM 687 N N . ASN A 1 92 ? 0.999 28.578 4.465 1 98.12 92 ASN A N 1
ATOM 688 C CA . ASN A 1 92 ? -0.209 27.812 4.168 1 98.12 92 ASN A CA 1
ATOM 689 C C . ASN A 1 92 ? -1.355 28.188 5.102 1 98.12 92 ASN A C 1
ATOM 691 O O . ASN A 1 92 ? -2.34 27.453 5.211 1 98.12 92 ASN A O 1
ATOM 695 N N . ILE A 1 93 ? -1.207 29.234 5.789 1 98.25 93 ILE A N 1
ATOM 696 C CA . ILE A 1 93 ? -2.275 29.656 6.68 1 98.25 93 ILE A CA 1
ATOM 697 C C . ILE A 1 93 ? -2.99 30.875 6.082 1 98.25 93 ILE A C 1
ATOM 699 O O . ILE A 1 93 ? -2.461 31.531 5.188 1 98.25 93 ILE A O 1
ATOM 703 N N . ASP A 1 94 ? -4.184 31.109 6.605 1 98.06 94 ASP A N 1
ATOM 704 C CA . ASP A 1 94 ? -4.996 32.219 6.102 1 98.06 94 ASP A CA 1
ATOM 705 C C . ASP A 1 94 ? -4.625 33.531 6.789 1 98.06 94 ASP A C 1
ATOM 707 O O . ASP A 1 94 ? -5.445 34.438 6.879 1 98.06 94 ASP A O 1
ATOM 711 N N . ALA A 1 95 ? -3.516 33.656 7.43 1 97.25 95 ALA A N 1
ATOM 712 C CA . ALA A 1 95 ? -2.904 34.812 8.062 1 97.25 95 ALA A CA 1
ATOM 713 C C . ALA A 1 95 ? -1.422 34.938 7.711 1 97.25 95 ALA A C 1
ATOM 715 O O . ALA A 1 95 ? -0.981 34.375 6.695 1 97.25 95 ALA A O 1
ATOM 716 N N . SER A 1 96 ? -0.659 35.844 8.43 1 96.69 96 SER A N 1
ATOM 717 C CA . SER A 1 96 ? 0.783 35.969 8.25 1 96.69 96 SER A CA 1
ATOM 718 C C . SER A 1 96 ? 1.522 35.812 9.57 1 96.69 96 SER A C 1
ATOM 720 O O . SER A 1 96 ? 1.004 36.156 10.633 1 96.69 96 SER A O 1
ATOM 722 N N . CYS A 1 97 ? 2.617 35.25 9.461 1 97.38 97 CYS A N 1
ATOM 723 C CA . CYS A 1 97 ? 3.492 35.188 10.625 1 97.38 97 CYS A CA 1
ATOM 724 C C . CYS A 1 97 ? 4.199 36.531 10.844 1 97.38 97 CYS A C 1
ATOM 726 O O . CYS A 1 97 ? 4.465 37.25 9.883 1 97.38 97 CYS A O 1
ATOM 728 N N . PRO A 1 98 ? 4.621 36.688 12.055 1 98.12 98 PRO A N 1
ATOM 729 C CA . PRO A 1 98 ? 4.473 35.875 13.266 1 98.12 98 PRO A CA 1
ATOM 730 C C . PRO A 1 98 ? 3.025 35.812 13.758 1 98.12 98 PRO A C 1
ATOM 732 O O . PRO A 1 98 ? 2.207 36.656 13.383 1 98.12 98 PRO A O 1
ATOM 735 N N . LEU A 1 99 ? 2.73 34.75 14.555 1 98.38 99 LEU A N 1
ATOM 736 C CA . LEU A 1 99 ? 1.436 34.562 15.203 1 98.38 99 LEU A CA 1
ATOM 737 C C . LEU A 1 99 ? 1.534 34.844 16.703 1 98.38 99 LEU A C 1
ATOM 739 O O . LEU A 1 99 ? 2.516 34.469 17.344 1 98.38 99 LEU A O 1
ATOM 743 N N . ALA A 1 100 ? 0.496 35.531 17.219 1 98.06 100 ALA A N 1
ATOM 744 C CA . ALA A 1 100 ? 0.393 35.719 18.656 1 98.06 100 ALA A CA 1
ATOM 745 C C . ALA A 1 100 ? -0.118 34.438 19.312 1 98.06 100 ALA A C 1
ATOM 747 O O . ALA A 1 100 ? -0.81 33.625 18.688 1 98.06 100 ALA A O 1
ATOM 748 N N . ALA A 1 101 ? 0.27 34.281 20.625 1 97.62 101 ALA A N 1
ATOM 749 C CA . ALA A 1 101 ? -0.29 33.156 21.391 1 97.62 101 ALA A CA 1
ATOM 750 C C . ALA A 1 101 ? -1.815 33.219 21.391 1 97.62 101 ALA A C 1
ATOM 752 O O . ALA A 1 101 ? -2.41 34.25 21.625 1 97.62 101 ALA A O 1
ATOM 753 N N . GLY A 1 102 ? -2.398 32.031 21.016 1 97.38 102 GLY A N 1
ATOM 754 C CA . GLY A 1 102 ? -3.85 31.953 21.062 1 97.38 102 GLY A CA 1
ATOM 755 C C . GLY A 1 102 ? -4.523 32.469 19.812 1 97.38 102 GLY A C 1
ATOM 756 O O . GLY A 1 102 ? -5.742 32.344 19.656 1 97.38 102 GLY A O 1
ATOM 757 N N . GLN A 1 103 ? -3.857 33.062 18.875 1 97.75 103 GLN A N 1
ATOM 758 C CA . GLN A 1 103 ? -4.434 33.531 17.609 1 97.75 103 GLN A CA 1
ATOM 759 C C . GLN A 1 103 ? -4.863 32.375 16.734 1 97.75 103 GLN A C 1
ATOM 761 O O . GLN A 1 103 ? -4.023 31.609 16.25 1 97.75 103 GLN A O 1
ATOM 766 N N . GLU A 1 104 ? -6.102 32.281 16.5 1 97.88 104 GLU A N 1
ATOM 767 C CA . GLU A 1 104 ? -6.625 31.172 15.711 1 97.88 104 GLU A CA 1
ATOM 768 C C . GLU A 1 104 ? -6.379 31.391 14.227 1 97.88 104 GLU A C 1
ATOM 770 O O . GLU A 1 104 ? -6.582 32.5 13.711 1 97.88 104 GLU A O 1
ATOM 775 N N . VAL A 1 105 ? -5.902 30.375 13.555 1 98.38 105 VAL A N 1
ATOM 776 C CA . VAL A 1 105 ? -5.66 30.422 12.117 1 98.38 105 VAL A CA 1
ATOM 777 C C . VAL A 1 105 ? -6.094 29.109 11.477 1 98.38 105 VAL A C 1
ATOM 779 O O . VAL A 1 105 ? -6.281 28.094 12.172 1 98.38 105 VAL A O 1
ATOM 782 N N . THR A 1 106 ? -6.348 29.125 10.211 1 98.19 106 THR A N 1
ATOM 783 C CA . THR A 1 106 ? -6.645 27.938 9.438 1 98.19 106 THR A CA 1
ATOM 784 C C . THR A 1 106 ? -5.516 27.625 8.453 1 98.19 106 THR A C 1
ATOM 786 O O . THR A 1 106 ? -5.121 28.5 7.672 1 98.19 106 THR A O 1
ATOM 789 N N . LEU A 1 107 ? -4.953 26.516 8.594 1 98.5 107 LEU A N 1
ATOM 790 C CA . LEU A 1 107 ? -3.969 26.016 7.641 1 98.5 107 LEU A CA 1
ATOM 791 C C . LEU A 1 107 ? -4.621 25.078 6.625 1 98.5 107 LEU A C 1
ATOM 793 O O . LEU A 1 107 ? -5.383 24.188 7 1 98.5 107 LEU A O 1
ATOM 797 N N . THR A 1 108 ? -4.348 25.344 5.328 1 97.81 108 THR A N 1
ATOM 798 C CA . THR A 1 108 ? -4.801 24.453 4.266 1 97.81 108 THR A CA 1
ATOM 799 C C . THR A 1 108 ? -3.617 23.719 3.633 1 97.81 108 THR A C 1
ATOM 801 O O . THR A 1 108 ? -2.578 24.328 3.367 1 97.81 108 THR A O 1
ATOM 804 N N . GLY A 1 109 ? -3.807 22.375 3.486 1 96.19 109 GLY A N 1
ATOM 805 C CA . GLY A 1 109 ? -2.699 21.594 2.955 1 96.19 109 GLY A CA 1
ATOM 806 C C . GLY A 1 109 ? -3.143 20.5 2.014 1 96.19 109 GLY A C 1
ATOM 807 O O . GLY A 1 109 ? -4.316 20.125 1.995 1 96.19 109 GLY A O 1
ATOM 808 N N . THR A 1 110 ? -2.174 20.109 1.167 1 92.88 110 THR A N 1
ATOM 809 C CA . THR A 1 110 ? -2.307 18.969 0.271 1 92.88 110 THR A CA 1
ATOM 810 C C . THR A 1 110 ? -1.157 17.984 0.472 1 92.88 110 THR A C 1
ATOM 812 O O . THR A 1 110 ? 0.01 18.375 0.488 1 92.88 110 THR A O 1
ATOM 815 N N . ALA A 1 111 ? -1.562 16.766 0.669 1 90.06 111 ALA A N 1
ATOM 816 C CA . ALA A 1 111 ? -0.571 15.703 0.823 1 90.06 111 ALA A CA 1
ATOM 817 C C . ALA A 1 111 ? -0.854 14.547 -0.132 1 90.06 111 ALA A C 1
ATOM 819 O O . ALA A 1 111 ? -1.97 14.023 -0.169 1 90.06 111 ALA A O 1
ATOM 820 N N . PRO A 1 112 ? 0.065 14.211 -0.969 1 85.75 112 PRO A N 1
ATOM 821 C CA . PRO A 1 112 ? -0.179 13.078 -1.86 1 85.75 112 PRO A CA 1
ATOM 822 C C . PRO A 1 112 ? -0.444 11.781 -1.103 1 85.75 112 PRO A C 1
ATOM 824 O O . PRO A 1 112 ? 0.174 11.531 -0.064 1 85.75 112 PRO A O 1
ATOM 827 N N . VAL A 1 113 ? -1.563 11.195 -1.633 1 73.06 113 VAL A N 1
ATOM 828 C CA . VAL A 1 113 ? -1.855 9.859 -1.108 1 73.06 113 VAL A CA 1
ATOM 829 C C . VAL A 1 113 ? -1.212 8.805 -1.999 1 73.06 113 VAL A C 1
ATOM 831 O O . VAL A 1 113 ? -1.721 8.5 -3.082 1 73.06 113 VAL A O 1
ATOM 834 N N . GLU A 1 114 ? -0.19 8.867 -2.52 1 60.69 114 GLU A N 1
ATOM 835 C CA . GLU A 1 114 ? 0.634 7.871 -3.193 1 60.69 114 GLU A CA 1
ATOM 836 C C . GLU A 1 114 ? 1.563 7.168 -2.209 1 60.69 114 GLU A C 1
ATOM 838 O O . GLU A 1 114 ? 2.381 6.332 -2.605 1 60.69 114 GLU A O 1
ATOM 843 N N . ALA A 1 115 ? 1.425 8.062 -1.139 1 48.75 115 ALA A N 1
ATOM 844 C CA . ALA A 1 115 ? 2.531 8.008 -0.188 1 48.75 115 ALA A CA 1
ATOM 845 C C . ALA A 1 115 ? 3.215 6.645 -0.221 1 48.75 115 ALA A C 1
ATOM 847 O O . ALA A 1 115 ? 4.426 6.555 -0.442 1 48.75 115 ALA A O 1
ATOM 848 N N . PRO A 1 116 ? 3.266 5.965 0.952 1 48.81 116 PRO A N 1
ATOM 849 C CA . PRO A 1 116 ? 4.188 4.906 1.37 1 48.81 116 PRO A CA 1
ATOM 850 C C . PRO A 1 116 ? 4.215 3.732 0.395 1 48.81 116 PRO A C 1
ATOM 852 O O . PRO A 1 116 ? 5.008 2.803 0.565 1 48.81 116 PRO A O 1
ATOM 855 N N . LEU A 1 117 ? 3.188 3.732 -0.523 1 53.31 117 LEU A N 1
ATOM 856 C CA . LEU A 1 117 ? 3.047 2.508 -1.304 1 53.31 117 LEU A CA 1
ATOM 857 C C . LEU A 1 117 ? 4.172 2.383 -2.326 1 53.31 117 LEU A C 1
ATOM 859 O O . LEU A 1 117 ? 4.34 1.329 -2.945 1 53.31 117 LEU A O 1
ATOM 863 N N . THR A 1 118 ? 4.863 3.596 -2.359 1 55.81 118 THR A N 1
ATOM 864 C CA . THR A 1 118 ? 6.004 3.564 -3.264 1 55.81 118 THR A CA 1
ATOM 865 C C . THR A 1 118 ? 7.246 3.043 -2.547 1 55.81 118 THR A C 1
ATOM 867 O O . THR A 1 118 ? 7.477 3.361 -1.378 1 55.81 118 THR A O 1
ATOM 870 N N . ARG A 1 119 ? 7.559 1.994 -2.68 1 61.47 119 ARG A N 1
ATOM 871 C CA . ARG A 1 119 ? 8.828 1.358 -2.355 1 61.47 119 ARG A CA 1
ATOM 872 C C . ARG A 1 119 ? 8.625 0.156 -1.44 1 61.47 119 ARG A C 1
ATOM 874 O O . ARG A 1 119 ? 9.57 -0.323 -0.814 1 61.47 119 ARG A O 1
ATOM 881 N N . VAL A 1 120 ? 7.348 0.043 -1.388 1 67.44 120 VAL A N 1
ATOM 882 C CA . VAL A 1 120 ? 7.121 -1.164 -0.599 1 67.44 120 VAL A CA 1
ATOM 883 C C . VAL A 1 120 ? 7.301 -2.398 -1.479 1 67.44 120 VAL A C 1
ATOM 885 O O . VAL A 1 120 ? 7.074 -2.342 -2.691 1 67.44 120 VAL A O 1
ATOM 888 N N . THR A 1 121 ? 7.938 -3.34 -0.836 1 77.94 121 THR A N 1
ATOM 889 C CA . THR A 1 121 ? 8.055 -4.633 -1.5 1 77.94 121 THR A CA 1
ATOM 890 C C . THR A 1 121 ? 6.957 -5.586 -1.026 1 77.94 121 THR A C 1
ATOM 892 O O . THR A 1 121 ? 6.777 -5.785 0.177 1 77.94 121 THR A O 1
ATOM 895 N N . VAL A 1 122 ? 6.113 -5.914 -1.923 1 81 122 VAL A N 1
ATOM 896 C CA . VAL A 1 122 ? 5.074 -6.906 -1.663 1 81 122 VAL A CA 1
ATOM 897 C C . VAL A 1 122 ? 5.547 -8.281 -2.137 1 81 122 VAL A C 1
ATOM 899 O O . VAL A 1 122 ? 5.996 -8.43 -3.275 1 81 122 VAL A O 1
ATOM 902 N N . ARG A 1 123 ? 5.551 -9.242 -1.256 1 88.19 123 ARG A N 1
ATOM 903 C CA . ARG A 1 123 ? 5.836 -10.617 -1.651 1 88.19 123 ARG A CA 1
ATOM 904 C C . ARG A 1 123 ? 4.586 -11.305 -2.186 1 88.19 123 ARG A C 1
ATOM 906 O O . ARG A 1 123 ? 3.645 -11.57 -1.433 1 88.19 123 ARG A O 1
ATOM 913 N N . MET A 1 124 ? 4.57 -11.516 -3.42 1 90.75 124 MET A N 1
ATOM 914 C CA . MET A 1 124 ? 3.475 -12.266 -4.027 1 90.75 124 MET A CA 1
ATOM 915 C C . MET A 1 124 ? 3.785 -13.758 -4.055 1 90.75 124 MET A C 1
ATOM 917 O O . MET A 1 124 ? 4.863 -14.172 -4.492 1 90.75 124 MET A O 1
ATOM 921 N N . ARG A 1 125 ? 2.902 -14.609 -3.564 1 92.5 125 ARG A N 1
ATOM 922 C CA . ARG A 1 125 ? 3.043 -16.062 -3.514 1 92.5 125 ARG A CA 1
ATOM 923 C C . ARG A 1 125 ? 2.002 -16.75 -4.395 1 92.5 125 ARG A C 1
ATOM 925 O O . ARG A 1 125 ? 0.82 -16.406 -4.352 1 92.5 125 ARG A O 1
ATOM 932 N N . PHE A 1 126 ? 2.455 -17.641 -5.195 1 95.12 126 PHE A N 1
ATOM 933 C CA . PHE A 1 126 ? 1.584 -18.406 -6.078 1 95.12 126 PHE A CA 1
ATOM 934 C C . PHE A 1 126 ? 1.67 -19.891 -5.773 1 95.12 126 PHE A C 1
ATOM 936 O O . PHE A 1 126 ? 2.738 -20.5 -5.895 1 95.12 126 PHE A O 1
ATOM 943 N N . GLU A 1 127 ? 0.574 -20.422 -5.371 1 96.88 127 GLU A N 1
ATOM 944 C CA . GLU A 1 127 ? 0.45 -21.844 -5.098 1 96.88 127 GLU A CA 1
ATOM 945 C C . GLU A 1 127 ? -0.375 -22.547 -6.176 1 96.88 127 GLU A C 1
ATOM 947 O O . GLU A 1 127 ? -1.484 -22.109 -6.496 1 96.88 127 GLU A O 1
ATOM 952 N N . ILE A 1 128 ? 0.202 -23.594 -6.684 1 97.75 128 ILE A N 1
ATOM 953 C CA . ILE A 1 128 ? -0.5 -24.375 -7.688 1 97.75 128 ILE A CA 1
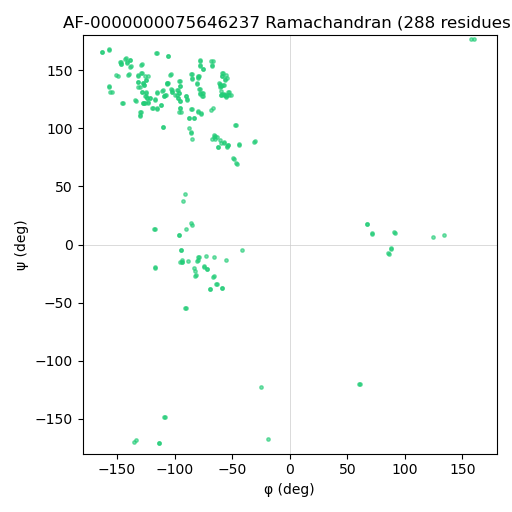ATOM 954 C C . ILE A 1 128 ? -0.744 -25.797 -7.156 1 97.75 128 ILE A C 1
ATOM 956 O O . ILE A 1 128 ? 0.193 -26.469 -6.738 1 97.75 128 ILE A O 1
ATOM 960 N N . THR A 1 129 ? -1.992 -26.188 -7.168 1 97.69 129 THR A N 1
ATOM 961 C CA . THR A 1 129 ? -2.379 -27.5 -6.656 1 97.69 129 THR A CA 1
ATOM 962 C C . THR A 1 129 ? -3.221 -28.25 -7.684 1 97.69 129 THR A C 1
ATOM 964 O O . THR A 1 129 ? -3.799 -27.641 -8.586 1 97.69 129 THR A O 1
ATOM 967 N N . GLY A 1 130 ? -3.209 -29.547 -7.578 1 97.12 130 GLY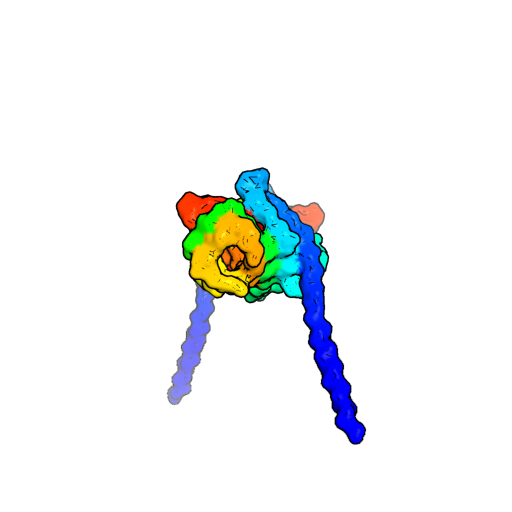 A N 1
ATOM 968 C CA . GLY A 1 130 ? -3.994 -30.406 -8.453 1 97.12 130 GLY A CA 1
ATOM 969 C C . GLY A 1 130 ? -5.16 -31.062 -7.75 1 97.12 130 GLY A C 1
ATOM 970 O O . GLY A 1 130 ? -5.766 -30.484 -6.852 1 97.12 130 GLY A O 1
ATOM 971 N N . ASP A 1 131 ? -5.488 -32.312 -8.234 1 97.31 131 ASP A N 1
ATOM 972 C CA . ASP A 1 131 ? -6.605 -33.094 -7.699 1 97.31 131 ASP A CA 1
ATOM 973 C C . ASP A 1 131 ? -6.453 -33.312 -6.195 1 97.31 131 ASP A C 1
ATOM 975 O O . ASP A 1 131 ? -5.375 -33.688 -5.723 1 97.31 131 ASP A O 1
ATOM 979 N N . GLY A 1 132 ? -7.574 -32.969 -5.445 1 95.06 132 GLY A N 1
ATOM 980 C CA . GLY A 1 132 ? -7.598 -33.25 -4.02 1 95.06 132 GLY A CA 1
ATOM 981 C C . GLY A 1 132 ? -6.676 -32.344 -3.217 1 95.06 132 GLY A C 1
ATOM 982 O O . GLY A 1 132 ? -6.336 -32.656 -2.074 1 95.06 132 GLY A O 1
ATOM 983 N N . GLY A 1 133 ? -6.125 -31.312 -3.838 1 94.75 133 GLY A N 1
ATOM 984 C CA . GLY A 1 133 ? -5.25 -30.391 -3.123 1 94.75 133 GLY A CA 1
ATOM 985 C C . GLY A 1 133 ? -3.789 -30.797 -3.182 1 94.75 133 GLY A C 1
ATOM 986 O O . GLY A 1 133 ? -2.951 -30.219 -2.482 1 94.75 133 GLY A O 1
ATOM 987 N N . ALA A 1 134 ? -3.557 -31.781 -4.051 1 95.69 134 ALA A N 1
ATOM 988 C CA . ALA A 1 134 ? -2.166 -32.188 -4.18 1 95.69 134 ALA A CA 1
ATOM 989 C C . ALA A 1 134 ? -1.275 -31.047 -4.629 1 95.69 134 ALA A C 1
ATOM 991 O O . ALA A 1 134 ? -1.605 -30.344 -5.582 1 95.69 134 ALA A O 1
ATOM 992 N N . LYS A 1 135 ? -0.07 -30.875 -4.008 1 96.88 135 LYS A N 1
ATOM 993 C CA . LYS A 1 135 ? 0.832 -29.75 -4.25 1 96.88 135 LYS A CA 1
ATOM 994 C C . LYS A 1 135 ? 1.634 -29.969 -5.531 1 96.88 135 LYS A C 1
ATOM 996 O O . LYS A 1 135 ? 2.412 -30.906 -5.637 1 96.88 135 LYS A O 1
ATOM 1001 N N . ALA A 1 136 ? 1.397 -29.141 -6.469 1 97.25 136 ALA A N 1
ATOM 1002 C CA . ALA A 1 136 ? 2.111 -29.219 -7.738 1 97.25 136 ALA A CA 1
ATOM 1003 C C . ALA A 1 136 ? 3.377 -28.359 -7.715 1 97.25 136 ALA A C 1
ATOM 1005 O O . ALA A 1 136 ? 4.461 -28.844 -8.055 1 97.25 136 ALA A O 1
ATOM 1006 N N . THR A 1 137 ? 3.24 -27.141 -7.406 1 97 137 THR A N 1
ATOM 1007 C CA . THR A 1 137 ? 4.375 -26.234 -7.25 1 97 137 THR A CA 1
ATOM 1008 C C . THR A 1 137 ? 3.969 -24.984 -6.484 1 97 137 THR A C 1
ATOM 1010 O O . THR A 1 137 ? 2.783 -24.75 -6.238 1 97 137 THR A O 1
ATOM 1013 N N . CYS A 1 138 ? 4.973 -24.234 -6.023 1 96.62 138 CYS A N 1
ATOM 1014 C CA . CYS A 1 138 ? 4.773 -22.984 -5.309 1 96.62 138 CYS A CA 1
ATOM 1015 C C . CYS A 1 138 ? 6.012 -22.094 -5.395 1 96.62 138 CYS A C 1
ATOM 1017 O O . CYS A 1 138 ? 7.137 -22.594 -5.301 1 96.62 138 CYS A O 1
ATOM 1019 N N . PHE A 1 139 ? 5.758 -20.844 -5.645 1 95.62 139 PHE A N 1
ATOM 1020 C CA . PHE A 1 139 ? 6.855 -19.891 -5.602 1 95.62 139 PHE A CA 1
ATOM 1021 C C . PHE A 1 139 ? 6.375 -18.531 -5.102 1 95.62 139 PHE A C 1
ATOM 1023 O O . PHE A 1 139 ? 5.176 -18.234 -5.141 1 95.62 139 PHE A O 1
ATOM 1030 N N . ALA A 1 140 ? 7.309 -17.781 -4.551 1 93.38 140 ALA A N 1
ATOM 1031 C CA . ALA A 1 140 ? 7.027 -16.406 -4.129 1 93.38 140 ALA A CA 1
ATOM 1032 C C . ALA A 1 140 ? 8.023 -15.422 -4.746 1 93.38 140 ALA A C 1
ATOM 1034 O O . ALA A 1 140 ? 9.219 -15.727 -4.844 1 93.38 140 ALA A O 1
ATOM 1035 N N . ALA A 1 141 ? 7.516 -14.305 -5.195 1 92.44 141 ALA A N 1
ATOM 1036 C CA . ALA A 1 141 ? 8.328 -13.266 -5.828 1 92.44 141 ALA A CA 1
ATOM 1037 C C . ALA A 1 141 ? 8.141 -11.922 -5.133 1 92.44 141 ALA A C 1
ATOM 1039 O O . ALA A 1 141 ? 7.027 -11.562 -4.75 1 92.44 141 ALA A O 1
ATOM 1040 N N . ASP A 1 142 ? 9.211 -11.188 -5.012 1 89.19 142 ASP A N 1
ATOM 1041 C CA . ASP A 1 142 ? 9.156 -9.844 -4.441 1 89.19 142 ASP A CA 1
ATOM 1042 C C . ASP A 1 142 ? 8.883 -8.797 -5.52 1 89.19 142 ASP A C 1
ATOM 1044 O O . ASP A 1 142 ? 9.586 -8.734 -6.527 1 89.19 142 ASP A O 1
ATOM 1048 N N . VAL A 1 143 ? 7.848 -8.055 -5.254 1 87.5 143 VAL A N 1
ATOM 1049 C CA . VAL A 1 143 ? 7.449 -6.984 -6.164 1 87.5 143 VAL A CA 1
ATOM 1050 C C . VAL A 1 143 ? 7.602 -5.633 -5.473 1 87.5 143 VAL A C 1
ATOM 1052 O O . VAL A 1 143 ? 6.984 -5.387 -4.434 1 87.5 143 VAL A O 1
ATOM 1055 N N . ARG A 1 144 ? 8.445 -4.863 -6 1 80.69 144 ARG A N 1
ATOM 1056 C CA . ARG A 1 144 ? 8.609 -3.508 -5.488 1 80.69 144 ARG A CA 1
ATOM 1057 C C . ARG A 1 144 ? 7.773 -2.518 -6.289 1 80.69 144 ARG A C 1
ATOM 1059 O O . ARG A 1 144 ? 7.941 -2.393 -7.504 1 80.69 144 ARG A O 1
ATOM 1066 N N . LEU A 1 145 ? 6.852 -1.932 -5.547 1 75 145 LEU A N 1
ATOM 1067 C CA . LEU A 1 145 ? 5.957 -0.99 -6.211 1 75 145 LEU A CA 1
ATOM 1068 C C . LEU A 1 145 ? 6.664 0.332 -6.488 1 75 145 LEU A C 1
ATOM 1070 O O . LEU A 1 145 ? 7.418 0.827 -5.645 1 75 145 LEU A O 1
ATOM 1074 N N . ILE A 1 146 ? 6.508 0.792 -7.848 1 70.44 146 ILE A N 1
ATOM 1075 C CA . ILE A 1 146 ? 7.117 2.066 -8.219 1 70.44 146 ILE A CA 1
ATOM 1076 C C . ILE A 1 146 ? 6.047 3.008 -8.766 1 70.44 146 ILE A C 1
ATOM 1078 O O . ILE A 1 146 ? 5.008 2.557 -9.25 1 70.44 146 ILE A O 1
ATOM 1082 N N . MET B 1 1 ? 18.859 -11.68 -56.562 1 41.28 1 MET B N 1
ATOM 1083 C CA . MET B 1 1 ? 19.5 -11.773 -55.25 1 41.28 1 MET B CA 1
ATOM 1084 C C . MET B 1 1 ? 18.531 -11.367 -54.156 1 41.28 1 MET B C 1
ATOM 1086 O O . MET B 1 1 ? 18.141 -10.203 -54.062 1 41.28 1 MET B O 1
ATOM 1090 N N . VAL B 1 2 ? 17.641 -12.273 -53.75 1 47.22 2 VAL B N 1
ATOM 1091 C CA . VAL B 1 2 ? 16.656 -12.086 -52.688 1 47.22 2 VAL B CA 1
ATOM 1092 C C . VAL B 1 2 ? 17.375 -11.961 -51.344 1 47.22 2 VAL B C 1
ATOM 1094 O O . VAL B 1 2 ? 18.109 -12.867 -50.938 1 47.22 2 VAL B O 1
ATOM 1097 N N . LYS B 1 3 ? 17.734 -10.641 -50.938 1 52.97 3 LYS B N 1
ATOM 1098 C CA . LYS B 1 3 ? 18.219 -10.336 -49.594 1 52.97 3 LYS B CA 1
ATOM 1099 C C . LYS B 1 3 ? 17.234 -10.852 -48.531 1 52.97 3 LYS B C 1
ATOM 1101 O O . LYS B 1 3 ? 16.094 -10.398 -48.469 1 52.97 3 LYS B O 1
ATOM 1106 N N . LEU B 1 4 ? 17.359 -12.18 -48.125 1 47.41 4 LEU B N 1
ATOM 1107 C CA . LEU B 1 4 ? 16.625 -12.742 -47 1 47.41 4 LEU B CA 1
ATOM 1108 C C . LEU B 1 4 ? 16.953 -12.008 -45.719 1 47.41 4 LEU B C 1
ATOM 1110 O O . LEU B 1 4 ? 18.109 -12.031 -45.25 1 47.41 4 LEU B O 1
ATOM 1114 N N . LEU B 1 5 ? 16.297 -10.984 -45.406 1 54.5 5 LEU B N 1
ATOM 1115 C CA . LEU B 1 5 ? 16.406 -10.328 -44.094 1 54.5 5 LEU B CA 1
ATOM 1116 C C . LEU B 1 5 ? 15.898 -11.242 -43 1 54.5 5 LEU B C 1
ATOM 1118 O O . LEU B 1 5 ? 14.711 -11.586 -42.969 1 54.5 5 LEU B O 1
ATOM 1122 N N . ILE B 1 6 ? 16.766 -12.086 -42.375 1 46.41 6 ILE B N 1
ATOM 1123 C CA . ILE B 1 6 ? 16.469 -12.867 -41.188 1 46.41 6 ILE B CA 1
ATOM 1124 C C . ILE B 1 6 ? 16.172 -11.938 -40 1 46.41 6 ILE B C 1
ATOM 1126 O O . ILE B 1 6 ? 17.047 -11.188 -39.562 1 46.41 6 ILE B O 1
ATOM 1130 N N . LEU B 1 7 ? 14.977 -11.633 -39.812 1 47.5 7 LEU B N 1
ATOM 1131 C CA . LEU B 1 7 ? 14.562 -10.969 -38.594 1 47.5 7 LEU B CA 1
ATOM 1132 C C . LEU B 1 7 ? 14.828 -11.859 -37.375 1 47.5 7 LEU B C 1
ATOM 1134 O O . LEU B 1 7 ? 14.172 -12.883 -37.219 1 47.5 7 LEU B O 1
ATOM 1138 N N . LEU B 1 8 ? 16 -11.852 -36.844 1 46.28 8 LEU B N 1
ATOM 1139 C CA . LEU B 1 8 ? 16.297 -12.5 -35.562 1 46.28 8 LEU B CA 1
ATOM 1140 C C . LEU B 1 8 ? 15.398 -11.945 -34.469 1 46.28 8 LEU B C 1
ATOM 1142 O O . LEU B 1 8 ? 15.5 -10.773 -34.094 1 46.28 8 LEU B O 1
ATOM 1146 N N . ALA B 1 9 ? 14.297 -12.539 -34.344 1 43.22 9 ALA B N 1
ATOM 1147 C CA . ALA B 1 9 ? 13.477 -12.219 -33.156 1 43.22 9 ALA B CA 1
ATOM 1148 C C . ALA B 1 9 ? 14.273 -12.414 -31.875 1 43.22 9 ALA B C 1
ATOM 1150 O O . ALA B 1 9 ? 14.695 -13.531 -31.562 1 43.22 9 ALA B O 1
ATOM 1151 N N . VAL B 1 10 ? 15.062 -11.438 -31.453 1 42.72 10 VAL B N 1
ATOM 1152 C CA . VAL B 1 10 ? 15.648 -11.461 -30.125 1 42.72 10 VAL B CA 1
ATOM 1153 C C . VAL B 1 10 ? 14.586 -11.836 -29.094 1 42.72 10 VAL B C 1
ATOM 1155 O O . VAL B 1 10 ? 13.711 -11.031 -28.766 1 42.72 10 VAL B O 1
ATOM 1158 N N . LEU B 1 11 ? 14.125 -13.078 -29.109 1 43.97 11 LEU B N 1
ATOM 1159 C CA . LEU B 1 11 ? 13.359 -13.508 -27.953 1 43.97 11 LEU B CA 1
ATOM 1160 C C . LEU B 1 11 ? 14.086 -13.164 -26.656 1 43.97 11 LEU B C 1
ATOM 1162 O O . LEU B 1 11 ? 15.148 -13.727 -26.359 1 43.97 11 LEU B O 1
ATOM 1166 N N . GLY B 1 12 ? 14.102 -11.938 -26.312 1 46.28 12 GLY B N 1
ATOM 1167 C CA . GLY B 1 12 ? 14.672 -11.656 -25.016 1 46.28 12 GLY B CA 1
ATOM 1168 C C . GLY B 1 12 ? 14.492 -12.789 -24.016 1 46.28 12 GLY B C 1
ATOM 1169 O O . GLY B 1 12 ? 13.359 -13.164 -23.703 1 46.28 12 GLY B O 1
ATOM 1170 N N . ALA B 1 13 ? 15.406 -13.695 -23.984 1 50.84 13 ALA B N 1
ATOM 1171 C CA . ALA B 1 13 ? 15.477 -14.812 -23.047 1 50.84 13 ALA B CA 1
ATOM 1172 C C . ALA B 1 13 ? 15.164 -14.352 -21.625 1 50.84 13 ALA B C 1
ATOM 1174 O O . ALA B 1 13 ? 15.82 -13.445 -21.094 1 50.84 13 ALA B O 1
ATOM 1175 N N . ALA B 1 14 ? 13.891 -14.289 -21.219 1 62.31 14 ALA B N 1
ATOM 1176 C CA . ALA B 1 14 ? 13.633 -14.039 -19.797 1 62.31 14 ALA B CA 1
ATOM 1177 C C . ALA B 1 14 ? 14.5 -14.93 -18.922 1 62.31 14 ALA B C 1
ATOM 1179 O O . ALA B 1 14 ? 14.578 -16.141 -19.141 1 62.31 14 ALA B O 1
ATOM 1180 N N . THR B 1 15 ? 15.547 -14.312 -18.375 1 73.25 15 THR B N 1
ATOM 1181 C CA . THR B 1 15 ? 16.469 -15.023 -17.5 1 73.25 15 THR B CA 1
ATOM 1182 C C . THR B 1 15 ? 15.734 -15.562 -16.281 1 73.25 15 THR B C 1
ATOM 1184 O O . THR B 1 15 ? 14.734 -14.984 -15.836 1 73.25 15 THR B O 1
ATOM 1187 N N . ALA B 1 16 ? 16.031 -16.75 -15.969 1 83.62 16 ALA B N 1
ATOM 1188 C CA . ALA B 1 16 ? 15.484 -17.406 -14.789 1 83.62 16 ALA B CA 1
ATOM 1189 C C . ALA B 1 16 ? 15.672 -16.547 -13.539 1 83.62 16 ALA B C 1
ATOM 1191 O O . ALA B 1 16 ? 16.766 -16.031 -13.305 1 83.62 16 ALA B O 1
ATOM 1192 N N . LEU B 1 17 ? 14.609 -16.359 -12.859 1 87.5 17 LEU B N 1
ATOM 1193 C CA . LEU B 1 17 ? 14.664 -15.547 -11.648 1 87.5 17 LEU B CA 1
ATOM 1194 C C . LEU B 1 17 ? 14.836 -16.422 -10.414 1 87.5 17 LEU B C 1
ATOM 1196 O O . LEU B 1 17 ? 14.312 -17.547 -10.367 1 87.5 17 LEU B O 1
ATOM 1200 N N . GLU B 1 18 ? 15.672 -15.922 -9.477 1 87 18 GLU B N 1
ATOM 1201 C CA . GLU B 1 18 ? 15.703 -16.547 -8.164 1 87 18 GLU B CA 1
ATOM 1202 C C . GLU B 1 18 ? 14.5 -16.141 -7.324 1 87 18 GLU B C 1
ATOM 1204 O O . GLU B 1 18 ? 14.375 -14.969 -6.941 1 87 18 GLU B O 1
ATOM 1209 N N . VAL B 1 19 ? 13.664 -17.047 -7.059 1 92.69 19 VAL B N 1
ATOM 1210 C CA . VAL B 1 19 ? 12.438 -16.781 -6.316 1 92.69 19 VAL B CA 1
ATOM 1211 C C . VAL B 1 19 ? 12.469 -17.516 -4.98 1 92.69 19 VAL B C 1
ATOM 1213 O O . VAL B 1 19 ? 13.312 -18.391 -4.762 1 92.69 19 VAL B O 1
ATOM 1216 N N . HIS B 1 20 ? 11.609 -17.141 -4.086 1 90.5 20 HIS B N 1
ATOM 1217 C CA . HIS B 1 20 ? 11.516 -17.781 -2.775 1 90.5 20 HIS B CA 1
ATOM 1218 C C . HIS B 1 20 ? 10.734 -19.094 -2.857 1 90.5 20 HIS B C 1
ATOM 1220 O O . HIS B 1 20 ? 9.734 -19.172 -3.568 1 90.5 20 HIS B O 1
ATOM 1226 N N . ARG B 1 21 ? 11.234 -19.984 -2.049 1 90.19 21 ARG B N 1
ATOM 1227 C CA . ARG B 1 21 ? 10.484 -21.219 -1.878 1 90.19 21 ARG B CA 1
ATOM 1228 C C . ARG B 1 21 ? 9.32 -21.031 -0.918 1 90.19 21 ARG B C 1
ATOM 1230 O O . ARG B 1 21 ? 9.406 -20.25 0.029 1 90.19 21 ARG B O 1
ATOM 1237 N N . CYS B 1 22 ? 8.234 -21.688 -1.148 1 90.44 22 CYS B N 1
ATOM 1238 C CA . CYS B 1 22 ? 7.055 -21.562 -0.295 1 90.44 22 CYS B CA 1
ATOM 1239 C C . CYS B 1 22 ? 7.184 -22.453 0.937 1 90.44 22 CYS B C 1
ATOM 1241 O O . CYS B 1 22 ? 6.531 -22.219 1.954 1 90.44 22 CYS B O 1
ATOM 1243 N N . GLY B 1 23 ? 7.906 -23.438 1.007 1 83.44 23 GLY B N 1
ATOM 1244 C CA . GLY B 1 23 ? 8.086 -24.422 2.059 1 83.44 23 GLY B CA 1
ATOM 1245 C C . GLY B 1 23 ? 8.711 -25.719 1.562 1 83.44 23 GLY B C 1
ATOM 1246 O O . GLY B 1 23 ? 8.828 -25.938 0.355 1 83.44 23 GLY B O 1
ATOM 1247 N N . ASP B 1 24 ? 8.93 -26.578 2.582 1 84.19 24 ASP B N 1
ATOM 1248 C CA . ASP B 1 24 ? 9.609 -27.812 2.24 1 84.19 24 ASP B CA 1
ATOM 1249 C C . ASP B 1 24 ? 8.648 -28.828 1.626 1 84.19 24 ASP B C 1
ATOM 1251 O O . ASP B 1 24 ? 9.07 -29.781 0.975 1 84.19 24 ASP B O 1
ATOM 1255 N N . ASP B 1 25 ? 7.414 -28.562 1.751 1 88.75 25 ASP B N 1
ATOM 1256 C CA . ASP B 1 25 ? 6.441 -29.562 1.317 1 88.75 25 ASP B CA 1
ATOM 1257 C C . ASP B 1 25 ? 5.977 -29.297 -0.112 1 88.75 25 ASP B C 1
ATOM 1259 O O . ASP B 1 25 ? 5.195 -30.062 -0.671 1 88.75 25 ASP B O 1
ATOM 1263 N N . TYR B 1 26 ? 6.418 -28.203 -0.684 1 91.62 26 TYR B N 1
ATOM 1264 C CA . TYR B 1 26 ? 6.051 -27.922 -2.066 1 91.62 26 TYR B CA 1
ATOM 1265 C C . TYR B 1 26 ? 7.195 -28.25 -3.016 1 91.62 26 TYR B C 1
ATOM 1267 O O . TYR B 1 26 ? 8.352 -27.906 -2.748 1 91.62 26 TYR B O 1
ATOM 1275 N N . PRO B 1 27 ? 6.875 -29 -4.109 1 94.31 27 PRO B N 1
ATOM 1276 C CA . PRO B 1 27 ? 7.875 -29.031 -5.18 1 94.31 27 PRO B CA 1
ATOM 1277 C C . PRO B 1 27 ? 8.227 -27.641 -5.707 1 94.31 27 PRO B C 1
ATOM 1279 O O . PRO B 1 27 ? 7.344 -26.797 -5.863 1 94.31 27 PRO B O 1
ATOM 1282 N N . HIS B 1 28 ? 9.5 -27.453 -5.91 1 93.62 28 HIS B N 1
ATOM 1283 C CA . HIS B 1 28 ? 9.953 -26.156 -6.43 1 93.62 28 HIS B CA 1
ATOM 1284 C C . HIS B 1 28 ? 9.852 -26.125 -7.953 1 93.62 28 HIS B C 1
ATOM 1286 O O . HIS B 1 28 ? 10.164 -27.094 -8.633 1 93.62 28 HIS B O 1
ATOM 1292 N N . PRO B 1 29 ? 9.484 -24.969 -8.484 1 96.62 29 PRO B N 1
ATOM 1293 C CA . PRO B 1 29 ? 9.477 -24.875 -9.945 1 96.62 29 PRO B CA 1
ATOM 1294 C C . PRO B 1 29 ? 10.883 -24.938 -10.547 1 96.62 29 PRO B C 1
ATOM 1296 O O . PRO B 1 29 ? 11.867 -24.656 -9.859 1 96.62 29 PRO B O 1
ATOM 1299 N N . THR B 1 30 ? 10.977 -25.375 -11.797 1 94.69 30 THR B N 1
ATOM 1300 C CA . THR B 1 30 ? 12.266 -25.484 -12.461 1 94.69 30 THR B CA 1
ATOM 1301 C C . THR B 1 30 ? 12.695 -24.141 -13.031 1 94.69 30 THR B C 1
ATOM 1303 O O . THR B 1 30 ? 13.891 -23.875 -13.188 1 94.69 30 THR B O 1
ATOM 1306 N N . LEU B 1 31 ? 11.711 -23.344 -13.336 1 95.31 31 LEU B N 1
ATOM 1307 C CA . LEU B 1 31 ? 12.008 -22.047 -13.93 1 95.31 31 LEU B CA 1
ATOM 1308 C C . LEU B 1 31 ? 10.891 -21.047 -13.656 1 95.31 31 LEU B C 1
ATOM 1310 O O . LEU B 1 31 ? 9.711 -21.375 -13.773 1 95.31 31 LEU B O 1
ATOM 1314 N N . VAL B 1 32 ? 11.289 -19.891 -13.211 1 96 32 VAL B N 1
ATOM 1315 C CA . VAL B 1 32 ? 10.359 -18.766 -13.094 1 96 32 VAL B CA 1
ATOM 1316 C C . VAL B 1 32 ? 10.906 -17.562 -13.867 1 96 32 VAL B C 1
ATOM 1318 O O . VAL B 1 32 ? 12.07 -17.203 -13.727 1 96 32 VAL B O 1
ATOM 1321 N N . THR B 1 33 ? 10.047 -16.969 -14.703 1 95.56 33 THR B N 1
ATOM 1322 C CA . THR B 1 33 ? 10.461 -15.781 -15.438 1 95.56 33 THR B CA 1
ATOM 1323 C C . THR B 1 33 ? 9.406 -14.68 -15.32 1 95.56 33 THR B C 1
ATOM 1325 O O . THR B 1 33 ? 8.211 -14.969 -15.219 1 95.56 33 THR B O 1
ATOM 1328 N N . VAL B 1 34 ? 9.867 -13.508 -15.281 1 92.62 34 VAL B N 1
ATOM 1329 C CA . VAL B 1 34 ? 9.062 -12.297 -15.312 1 92.62 34 VAL B CA 1
ATOM 1330 C C . VAL B 1 34 ? 9.594 -11.344 -16.375 1 92.62 34 VAL B C 1
ATOM 1332 O O . VAL B 1 34 ? 10.68 -10.781 -16.234 1 92.62 34 VAL B O 1
ATOM 1335 N N . PRO B 1 35 ? 8.742 -11.211 -17.438 1 90.62 35 PRO B N 1
ATOM 1336 C CA . PRO B 1 35 ? 9.227 -10.297 -18.469 1 90.62 35 PRO B CA 1
ATOM 1337 C C . PRO B 1 35 ? 9.617 -8.93 -17.922 1 90.62 35 PRO B C 1
ATOM 1339 O O . PRO B 1 35 ? 8.852 -8.328 -17.156 1 90.62 35 PRO B O 1
ATOM 1342 N N . GLY B 1 36 ? 10.859 -8.477 -18.344 1 88.69 36 GLY B N 1
ATOM 1343 C CA . GLY B 1 36 ? 11.32 -7.156 -17.922 1 88.69 36 GLY B CA 1
ATOM 1344 C C . GLY B 1 36 ? 12.047 -7.172 -16.594 1 88.69 36 GLY B C 1
ATOM 1345 O O . GLY B 1 36 ? 12.547 -6.137 -16.141 1 88.69 36 GLY B O 1
ATOM 1346 N N . CYS B 1 37 ? 12.133 -8.312 -15.922 1 90.44 37 CYS B N 1
ATOM 1347 C CA . CYS B 1 37 ? 12.789 -8.445 -14.625 1 90.44 37 CYS B CA 1
ATOM 1348 C C . CYS B 1 37 ? 13.883 -9.508 -14.672 1 90.44 37 CYS B C 1
ATOM 1350 O O . CYS B 1 37 ? 13.609 -10.664 -14.992 1 90.44 37 CYS B O 1
ATOM 1352 N N . ASN B 1 38 ? 15.086 -9.125 -14.266 1 90.25 38 ASN B N 1
ATOM 1353 C CA . ASN B 1 38 ? 16.188 -10.07 -14.328 1 90.25 38 ASN B CA 1
ATOM 1354 C C . ASN B 1 38 ? 16.75 -10.391 -12.945 1 90.25 38 ASN B C 1
ATOM 1356 O O . ASN B 1 38 ? 17.469 -11.367 -12.766 1 90.25 38 ASN B O 1
ATOM 1360 N N . VAL B 1 39 ? 16.391 -9.445 -12.078 1 89.5 39 VAL B N 1
ATOM 1361 C CA . VAL B 1 39 ? 16.828 -9.641 -10.711 1 89.5 39 VAL B CA 1
ATOM 1362 C C . VAL B 1 39 ? 15.734 -9.227 -9.734 1 89.5 39 VAL B C 1
ATOM 1364 O O . VAL B 1 39 ? 15.047 -8.227 -9.953 1 89.5 39 VAL B O 1
ATOM 1367 N N . MET B 1 40 ? 15.625 -9.938 -8.586 1 87.88 40 MET B N 1
ATOM 1368 C CA . MET B 1 40 ? 14.609 -9.617 -7.59 1 87.88 40 MET B CA 1
ATOM 1369 C C . MET B 1 40 ? 15.094 -8.516 -6.652 1 87.88 40 MET B C 1
ATOM 1371 O O . MET B 1 40 ? 16.266 -8.484 -6.289 1 87.88 40 MET B O 1
ATOM 1375 N N . PRO B 1 41 ? 14.227 -7.676 -6.18 1 90.38 41 PRO B N 1
ATOM 1376 C CA . PRO B 1 41 ? 12.797 -7.602 -6.473 1 90.38 41 PRO B CA 1
ATOM 1377 C C . PRO B 1 41 ? 12.5 -7.012 -7.848 1 90.38 41 PRO B C 1
ATOM 1379 O O . PRO B 1 41 ? 13.281 -6.199 -8.352 1 90.38 41 PRO B O 1
ATOM 1382 N N . CYS B 1 42 ? 11.352 -7.457 -8.422 1 88.25 42 CYS B N 1
ATOM 1383 C CA . CYS B 1 42 ? 10.875 -6.859 -9.664 1 88.25 42 CYS B CA 1
ATOM 1384 C C . CYS B 1 42 ? 10.203 -5.52 -9.406 1 88.25 42 CYS B C 1
ATOM 1386 O O . CYS B 1 42 ? 9.336 -5.41 -8.531 1 88.25 42 CYS B O 1
ATOM 1388 N N . GLU B 1 43 ? 10.602 -4.523 -10.141 1 83.94 43 GLU B N 1
ATOM 1389 C CA . GLU B 1 43 ? 9.953 -3.217 -10.055 1 83.94 43 GLU B CA 1
ATOM 1390 C C . GLU B 1 43 ? 8.719 -3.146 -10.945 1 83.94 43 GLU B C 1
ATOM 1392 O O . GLU B 1 43 ? 8.828 -3.285 -12.164 1 83.94 43 GLU B O 1
ATOM 1397 N N . VAL B 1 44 ? 7.527 -2.969 -10.312 1 81.06 44 VAL B N 1
ATOM 1398 C CA . VAL B 1 44 ? 6.254 -2.963 -11.031 1 81.06 44 VAL B CA 1
ATOM 1399 C C . VAL B 1 44 ? 5.488 -1.681 -10.711 1 81.06 44 VAL B C 1
ATOM 1401 O O . VAL B 1 44 ? 5.266 -1.358 -9.539 1 81.06 44 VAL B O 1
ATOM 1404 N N . PRO B 1 45 ? 5.148 -0.873 -11.781 1 75.69 45 PRO B N 1
ATOM 1405 C CA . PRO B 1 45 ? 4.32 0.3 -11.492 1 75.69 45 PRO B CA 1
ATOM 1406 C C . PRO B 1 45 ? 3.014 -0.059 -10.797 1 75.69 45 PRO B C 1
ATOM 1408 O O . PRO B 1 45 ? 2.422 -1.104 -11.078 1 75.69 45 PRO B O 1
ATOM 1411 N N . ASN B 1 46 ? 2.629 0.765 -9.883 1 68.5 46 ASN B N 1
ATOM 1412 C CA . ASN B 1 46 ? 1.354 0.553 -9.211 1 68.5 46 ASN B CA 1
ATOM 1413 C C . ASN B 1 46 ? 0.192 0.526 -10.195 1 68.5 46 ASN B C 1
ATOM 1415 O O . ASN B 1 46 ? 0.251 1.164 -11.25 1 68.5 46 ASN B O 1
ATOM 1419 N N . LEU B 1 47 ? -0.844 -0.287 -9.867 1 70.81 47 LEU B N 1
ATOM 1420 C CA . LEU B 1 47 ? -2.078 -0.421 -10.633 1 70.81 47 LEU B CA 1
ATOM 1421 C C . LEU B 1 47 ? -1.812 -1.071 -11.984 1 70.81 47 LEU B C 1
ATOM 1423 O O . LEU B 1 47 ? -2.447 -0.723 -12.984 1 70.81 47 LEU B O 1
ATOM 1427 N N . THR B 1 48 ? -0.678 -1.689 -12.023 1 78.25 48 THR B N 1
ATOM 1428 C CA . THR B 1 48 ? -0.427 -2.492 -13.211 1 78.25 48 THR B CA 1
ATOM 1429 C C . THR B 1 48 ? -0.376 -3.977 -12.867 1 78.25 48 THR B C 1
ATOM 1431 O O . THR B 1 48 ? -0.721 -4.371 -11.75 1 78.25 48 THR B O 1
ATOM 1434 N N . ASP B 1 49 ? 0.044 -4.773 -13.898 1 84.5 49 ASP B N 1
ATOM 1435 C CA . ASP B 1 49 ? -0.012 -6.223 -13.734 1 84.5 49 ASP B CA 1
ATOM 1436 C C . ASP B 1 49 ? 1.384 -6.805 -13.531 1 84.5 49 ASP B C 1
ATOM 1438 O O . ASP B 1 49 ? 2.359 -6.316 -14.102 1 84.5 49 ASP B O 1
ATOM 1442 N N . PHE B 1 50 ? 1.404 -7.719 -12.609 1 90.62 50 PHE B N 1
ATOM 1443 C CA . PHE B 1 50 ? 2.547 -8.617 -12.5 1 90.62 50 PHE B CA 1
ATOM 1444 C C . PHE B 1 50 ? 2.369 -9.836 -13.406 1 90.62 50 PHE B C 1
ATOM 1446 O O . PHE B 1 50 ? 1.533 -10.695 -13.133 1 90.62 50 PHE B O 1
ATOM 1453 N N . ASN B 1 51 ? 3.17 -9.914 -14.531 1 93.31 51 ASN B N 1
ATOM 1454 C CA . ASN B 1 51 ? 3.172 -11.055 -15.438 1 93.31 51 ASN B CA 1
ATOM 1455 C C . ASN B 1 51 ? 4.277 -12.047 -15.094 1 93.31 51 ASN B C 1
ATOM 1457 O O . ASN B 1 51 ? 5.395 -11.648 -14.758 1 93.31 51 ASN B O 1
ATOM 1461 N N . PHE B 1 52 ? 3.902 -13.297 -15.125 1 95.88 52 PHE B N 1
ATOM 1462 C CA . PHE B 1 52 ? 4.922 -14.281 -14.781 1 95.88 52 PHE B CA 1
ATOM 1463 C C . PHE B 1 52 ? 4.719 -15.57 -15.57 1 95.88 52 PHE B C 1
ATOM 1465 O O . PHE B 1 52 ? 3.641 -15.805 -16.125 1 95.88 52 PHE B O 1
ATOM 1472 N N . SER B 1 53 ? 5.801 -16.328 -15.711 1 97.25 53 SER B N 1
ATOM 1473 C CA . SER B 1 53 ? 5.77 -17.703 -16.188 1 97.25 53 SER B CA 1
ATOM 1474 C C . SER B 1 53 ? 6.492 -18.641 -15.227 1 97.25 53 SER B C 1
ATOM 1476 O O . SER B 1 53 ? 7.551 -18.297 -14.695 1 97.25 53 SER B O 1
ATOM 1478 N N . VAL B 1 54 ? 5.895 -19.828 -15.016 1 97.69 54 VAL B N 1
ATOM 1479 C CA . VAL B 1 54 ? 6.5 -20.797 -14.109 1 97.69 54 VAL B CA 1
ATOM 1480 C C . VAL B 1 54 ? 6.484 -22.172 -14.75 1 97.69 54 VAL B C 1
ATOM 1482 O O . VAL B 1 54 ? 5.434 -22.656 -15.188 1 97.69 54 VAL B O 1
ATOM 1485 N N . ARG B 1 55 ? 7.66 -22.766 -14.852 1 97.88 55 ARG B N 1
ATOM 1486 C CA . ARG B 1 55 ? 7.789 -24.141 -15.328 1 97.88 55 ARG B CA 1
ATOM 1487 C C . ARG B 1 55 ? 7.906 -25.125 -14.164 1 97.88 55 ARG B C 1
ATOM 1489 O O . ARG B 1 55 ? 8.695 -24.906 -13.242 1 97.88 55 ARG B O 1
ATOM 1496 N N . PHE B 1 56 ? 7.098 -26.203 -14.281 1 98.06 56 PHE B N 1
ATOM 1497 C CA . PHE B 1 56 ? 7.082 -27.172 -13.195 1 98.06 56 PHE B CA 1
ATOM 1498 C C . PHE B 1 56 ? 6.602 -28.531 -13.695 1 98.06 56 PHE B C 1
ATOM 1500 O O . PHE B 1 56 ? 6.129 -28.656 -14.828 1 98.06 56 PHE B O 1
ATOM 1507 N N . ALA B 1 57 ? 6.785 -29.516 -12.836 1 97.62 57 ALA B N 1
ATOM 1508 C CA . ALA B 1 57 ? 6.266 -30.859 -13.07 1 97.62 57 ALA B CA 1
ATOM 1509 C C . ALA B 1 57 ? 5.496 -31.375 -11.859 1 97.62 57 ALA B C 1
ATOM 1511 O O . ALA B 1 57 ? 6.07 -31.562 -10.781 1 97.62 57 ALA B O 1
ATOM 1512 N N . PRO B 1 58 ? 4.172 -31.578 -12 1 97.12 58 PRO B N 1
ATOM 1513 C CA . PRO B 1 58 ? 3.439 -32.125 -10.852 1 97.12 58 PRO B CA 1
ATOM 1514 C C . PRO B 1 58 ? 3.941 -33.5 -10.438 1 97.12 58 PRO B C 1
ATOM 1516 O O . PRO B 1 58 ? 4.207 -34.344 -11.289 1 97.12 58 PRO B O 1
ATOM 1519 N N . PRO B 1 59 ? 4.043 -33.719 -9.133 1 96.25 59 PRO B N 1
ATOM 1520 C CA . PRO B 1 59 ? 4.562 -35 -8.672 1 96.25 59 PRO B CA 1
ATOM 1521 C C . PRO B 1 59 ? 3.553 -36.156 -8.836 1 96.25 59 PRO B C 1
ATOM 1523 O O . PRO B 1 59 ? 3.93 -37.312 -8.82 1 96.25 59 PRO B O 1
ATOM 1526 N N . MET B 1 60 ? 2.287 -35.844 -8.984 1 96.94 60 MET B N 1
ATOM 1527 C CA . MET B 1 60 ? 1.22 -36.812 -9.203 1 96.94 60 MET B CA 1
ATOM 1528 C C . MET B 1 60 ? 0.376 -36.438 -10.414 1 96.94 60 MET B C 1
ATOM 1530 O O . MET B 1 60 ? 0.242 -35.25 -10.734 1 96.94 60 MET B O 1
ATOM 1534 N N . ALA B 1 61 ? -0.113 -37.531 -11.078 1 98.06 61 ALA B N 1
ATOM 1535 C CA . ALA B 1 61 ? -1.055 -37.25 -12.164 1 98.06 61 ALA B CA 1
ATOM 1536 C C . ALA B 1 61 ? -2.225 -36.406 -11.672 1 98.06 61 ALA B C 1
ATOM 1538 O O . ALA B 1 61 ? -2.676 -36.562 -10.539 1 98.06 61 ALA B O 1
ATOM 1539 N N . THR B 1 62 ? -2.701 -35.562 -12.523 1 98.12 62 THR B N 1
ATOM 1540 C CA . THR B 1 62 ? -3.764 -34.656 -12.094 1 98.12 62 THR B CA 1
ATOM 1541 C C . THR B 1 62 ? -4.668 -34.281 -13.266 1 98.12 62 THR B C 1
ATOM 1543 O O . THR B 1 62 ? -4.191 -34.094 -14.391 1 98.12 62 THR B O 1
ATOM 1546 N N . ASN B 1 63 ? -6.043 -34.094 -12.969 1 98.31 63 ASN B N 1
ATOM 1547 C CA . ASN B 1 63 ? -7.02 -33.656 -13.961 1 98.31 63 ASN B CA 1
ATOM 1548 C C . ASN B 1 63 ? -7.227 -32.156 -13.906 1 98.31 63 ASN B C 1
ATOM 1550 O O . ASN B 1 63 ? -7.766 -31.562 -14.844 1 98.31 63 ASN B O 1
ATOM 1554 N N . THR B 1 64 ? -6.746 -31.562 -12.789 1 98.19 64 THR B N 1
ATOM 1555 C CA . THR B 1 64 ? -7.016 -30.156 -12.578 1 98.19 64 THR B CA 1
ATOM 1556 C C . THR B 1 64 ? -5.777 -29.438 -12.031 1 98.19 64 THR B C 1
ATOM 1558 O O . THR B 1 64 ? -4.867 -30.094 -11.508 1 98.19 64 THR B O 1
ATOM 1561 N N . LEU B 1 65 ? -5.684 -28.234 -12.289 1 98.31 65 LEU B N 1
ATOM 1562 C CA . LEU B 1 65 ? -4.75 -27.312 -11.641 1 98.31 65 LEU B CA 1
ATOM 1563 C C . LEU B 1 65 ? -5.48 -26.078 -11.117 1 98.31 65 LEU B C 1
ATOM 1565 O O . LEU B 1 65 ? -6.312 -25.5 -11.812 1 98.31 65 LEU B O 1
ATOM 1569 N N . THR B 1 66 ? -5.207 -25.734 -9.859 1 98.12 66 THR B N 1
ATOM 1570 C CA . THR B 1 66 ? -5.773 -24.547 -9.25 1 98.12 66 THR B CA 1
ATOM 1571 C C . THR B 1 66 ? -4.668 -23.594 -8.781 1 98.12 66 THR B C 1
ATOM 1573 O O . THR B 1 66 ? -3.746 -24.016 -8.078 1 98.12 66 THR B O 1
ATOM 1576 N N . VAL B 1 67 ? -4.73 -22.375 -9.219 1 97.44 67 VAL B N 1
ATOM 1577 C CA . VAL B 1 67 ? -3.773 -21.344 -8.797 1 97.44 67 VAL B CA 1
ATOM 1578 C C . VAL B 1 67 ? -4.379 -20.5 -7.688 1 97.44 67 VAL B C 1
ATOM 1580 O O . VAL B 1 67 ? -5.516 -20.031 -7.801 1 97.44 67 VAL B O 1
ATOM 1583 N N . GLU B 1 68 ? -3.701 -20.344 -6.645 1 95.12 68 GLU B N 1
ATOM 1584 C CA . GLU B 1 68 ? -4.047 -19.422 -5.562 1 95.12 68 GLU B CA 1
ATOM 1585 C C . GLU B 1 68 ? -2.916 -18.438 -5.293 1 95.12 68 GLU B C 1
ATOM 1587 O O . GLU B 1 68 ? -1.789 -18.844 -5 1 95.12 68 GLU B O 1
ATOM 1592 N N . ALA B 1 69 ? -3.285 -17.156 -5.43 1 92.88 69 ALA B N 1
ATOM 1593 C CA . ALA B 1 69 ? -2.32 -16.094 -5.184 1 92.88 69 ALA B CA 1
ATOM 1594 C C . ALA B 1 69 ? -2.562 -15.438 -3.83 1 92.88 69 ALA B C 1
ATOM 1596 O O . ALA B 1 69 ? -3.703 -15.352 -3.371 1 92.88 69 ALA B O 1
ATOM 1597 N N . SER B 1 70 ? -1.521 -15.016 -3.207 1 89.25 70 SER B N 1
ATOM 1598 C CA . SER B 1 70 ? -1.587 -14.234 -1.978 1 89.25 70 SER B CA 1
ATOM 1599 C C . SER B 1 70 ? -0.494 -13.172 -1.941 1 89.25 70 SER B C 1
ATOM 1601 O O . SER B 1 70 ? 0.475 -13.242 -2.699 1 89.25 70 SER B O 1
ATOM 1603 N N . ALA B 1 71 ? -0.698 -12.18 -1.116 1 86.31 71 ALA B N 1
ATOM 1604 C CA . ALA B 1 71 ? 0.24 -11.062 -1.002 1 86.31 71 ALA B CA 1
ATOM 1605 C C . ALA B 1 71 ? 0.561 -10.766 0.46 1 86.31 71 ALA B C 1
ATOM 1607 O O . ALA B 1 71 ? -0.315 -10.852 1.324 1 86.31 71 ALA B O 1
ATOM 1608 N N . ARG B 1 72 ? 1.79 -10.477 0.661 1 82.06 72 ARG B N 1
ATOM 1609 C CA . ARG B 1 72 ? 2.236 -10.117 2.002 1 82.06 72 ARG B CA 1
ATOM 1610 C C . ARG B 1 72 ? 3.072 -8.844 1.974 1 82.06 72 ARG B C 1
ATOM 1612 O O . ARG B 1 72 ? 3.914 -8.664 1.091 1 82.06 72 ARG B O 1
ATOM 1619 N N . LEU B 1 73 ? 2.826 -7.98 2.859 1 76.19 73 LEU B N 1
ATOM 1620 C CA . LEU B 1 73 ? 3.619 -6.781 3.109 1 76.19 73 LEU B CA 1
ATOM 1621 C C . LEU B 1 73 ? 4.363 -6.891 4.434 1 76.19 73 LEU B C 1
ATOM 1623 O O . LEU B 1 73 ? 3.768 -6.73 5.504 1 76.19 73 LEU B O 1
ATOM 1627 N N . GLY B 1 74 ? 5.715 -7.223 4.32 1 72.38 74 GLY B N 1
ATOM 1628 C CA . GLY B 1 74 ? 6.426 -7.512 5.555 1 72.38 74 GLY B CA 1
ATOM 1629 C C . GLY B 1 74 ? 5.84 -8.688 6.32 1 72.38 74 GLY B C 1
ATOM 1630 O O . GLY B 1 74 ? 5.684 -9.773 5.77 1 72.38 74 GLY B O 1
ATOM 1631 N N . ASP B 1 75 ? 5.402 -8.453 7.551 1 69.94 75 ASP B N 1
ATOM 1632 C CA . ASP B 1 75 ? 4.852 -9.523 8.375 1 69.94 75 ASP B CA 1
ATOM 1633 C C . ASP B 1 75 ? 3.33 -9.562 8.289 1 69.94 75 ASP B C 1
ATOM 1635 O O . ASP B 1 75 ? 2.682 -10.367 8.953 1 69.94 75 ASP B O 1
ATOM 1639 N N . PHE B 1 76 ? 2.85 -8.719 7.344 1 69.31 76 PHE B N 1
ATOM 1640 C CA . PHE B 1 76 ? 1.398 -8.609 7.262 1 69.31 76 PHE B CA 1
ATOM 1641 C C . PHE B 1 76 ? 0.873 -9.273 6 1 69.31 76 PHE B C 1
ATOM 1643 O O . PHE B 1 76 ? 1.406 -9.062 4.91 1 69.31 76 PHE B O 1
ATOM 1650 N N . ASN B 1 77 ? -0.082 -10.125 6.348 1 75.06 77 ASN B N 1
ATOM 1651 C CA . ASN B 1 77 ? -0.817 -10.641 5.195 1 75.06 77 ASN B CA 1
ATOM 1652 C C . ASN B 1 77 ? -1.786 -9.602 4.641 1 75.06 77 ASN B C 1
ATOM 1654 O O . ASN B 1 77 ? -2.488 -8.93 5.402 1 75.06 77 ASN B O 1
ATOM 1658 N N . VAL B 1 78 ? -1.748 -9.32 3.4 1 73.5 78 VAL B N 1
ATOM 1659 C CA . VAL B 1 78 ? -2.65 -8.383 2.742 1 73.5 78 VAL B CA 1
ATOM 1660 C C . VAL B 1 78 ? -3.721 -9.148 1.968 1 73.5 78 VAL B C 1
ATOM 1662 O O . VAL B 1 78 ? -3.426 -10.156 1.327 1 73.5 78 VAL B O 1
ATOM 1665 N N . PRO B 1 79 ? -4.992 -8.766 2.109 1 75.56 79 PRO B N 1
ATOM 1666 C CA . PRO B 1 79 ? -6.027 -9.43 1.317 1 75.56 79 PRO B CA 1
ATOM 1667 C C . PRO B 1 79 ? -5.742 -9.398 -0.182 1 75.56 79 PRO B C 1
ATOM 1669 O O . PRO B 1 79 ? -5.391 -8.344 -0.721 1 75.56 79 PRO B O 1
ATOM 1672 N N . TYR B 1 80 ? -5.812 -10.477 -0.708 1 80.31 80 TYR B N 1
ATOM 1673 C CA . TYR B 1 80 ? -5.621 -10.602 -2.15 1 80.31 80 TYR B CA 1
ATOM 1674 C C . TYR B 1 80 ? -6.504 -11.703 -2.725 1 80.31 80 TYR B C 1
ATOM 1676 O O . TYR B 1 80 ? -6.469 -12.844 -2.258 1 80.31 80 TYR B O 1
ATOM 1684 N N . GLU B 1 81 ? -7.301 -11.258 -3.643 1 83.19 81 GLU B N 1
ATOM 1685 C CA . GLU B 1 81 ? -8.133 -12.25 -4.328 1 83.19 81 GLU B CA 1
ATOM 1686 C C . GLU B 1 81 ? -7.496 -12.68 -5.648 1 83.19 81 GLU B C 1
ATOM 1688 O O . GLU B 1 81 ? -7.156 -11.836 -6.48 1 83.19 81 GLU B O 1
ATOM 1693 N N . THR B 1 82 ? -7.352 -13.969 -5.738 1 89.88 82 THR B N 1
ATOM 1694 C CA . THR B 1 82 ? -6.836 -14.484 -7 1 89.88 82 THR B CA 1
ATOM 1695 C C . THR B 1 82 ? -7.758 -14.109 -8.156 1 89.88 82 THR B C 1
ATOM 1697 O O . THR B 1 82 ? -8.961 -14.359 -8.102 1 89.88 82 THR B O 1
ATOM 1700 N N . PRO B 1 83 ? -7.141 -13.539 -9.156 1 89.94 83 PRO B N 1
ATOM 1701 C CA . PRO B 1 83 ? -7.988 -13.219 -10.305 1 89.94 83 PRO B CA 1
ATOM 1702 C C . PRO B 1 83 ? -8.672 -14.453 -10.898 1 89.94 83 PRO B C 1
ATOM 1704 O O . PRO B 1 83 ? -8.07 -15.531 -10.961 1 89.94 83 PRO B O 1
ATOM 1707 N N . GLU B 1 84 ? -9.852 -14.273 -11.359 1 93.19 84 GLU B N 1
ATOM 1708 C CA . GLU B 1 84 ? -10.648 -15.375 -11.883 1 93.19 84 GLU B CA 1
ATOM 1709 C C . GLU B 1 84 ? -9.938 -16.062 -13.039 1 93.19 84 GLU B C 1
ATOM 1711 O O . GLU B 1 84 ? -9.922 -17.297 -13.125 1 93.19 84 GLU B O 1
ATOM 1716 N N . HIS B 1 85 ? -9.281 -15.32 -13.836 1 94.81 85 HIS B N 1
ATOM 1717 C CA . HIS B 1 85 ? -8.656 -15.852 -15.039 1 94.81 85 HIS B CA 1
ATOM 1718 C C . HIS B 1 85 ? -7.438 -16.703 -14.703 1 94.81 85 HIS B C 1
ATOM 1720 O O . HIS B 1 85 ? -6.969 -17.484 -15.531 1 94.81 85 HIS B O 1
ATOM 1726 N N . LEU B 1 86 ? -6.965 -16.438 -13.523 1 95.44 86 LEU B N 1
ATOM 1727 C CA . LEU B 1 86 ? -5.742 -17.125 -13.117 1 95.44 86 LEU B CA 1
ATOM 1728 C C . LEU B 1 86 ? -6.07 -18.406 -12.344 1 95.44 86 LEU B C 1
ATOM 1730 O O . LEU B 1 86 ? -5.23 -19.297 -12.211 1 95.44 86 LEU B O 1
ATOM 1734 N N . ARG B 1 87 ? -7.23 -18.609 -11.891 1 96.25 87 ARG B N 1
ATOM 1735 C CA . ARG B 1 87 ? -7.598 -19.672 -10.953 1 96.25 87 ARG B CA 1
ATOM 1736 C C . ARG B 1 87 ? -7.504 -21.047 -11.625 1 96.25 87 ARG B C 1
ATOM 1738 O O . ARG B 1 87 ? -7.09 -22.016 -10.992 1 96.25 87 ARG B O 1
ATOM 1745 N N . ASP B 1 88 ? -7.887 -21.094 -12.852 1 97.5 88 ASP B N 1
ATOM 1746 C CA . ASP B 1 88 ? -7.82 -22.344 -13.602 1 97.5 88 ASP B CA 1
ATOM 1747 C C . ASP B 1 88 ? -6.438 -22.531 -14.211 1 97.5 88 ASP B C 1
ATOM 1749 O O . ASP B 1 88 ? -6.16 -22.047 -15.312 1 97.5 88 ASP B O 1
ATOM 1753 N N . GLY B 1 89 ? -5.691 -23.281 -13.492 1 98.25 89 GLY B N 1
ATOM 1754 C CA . GLY B 1 89 ? -4.328 -23.5 -13.945 1 98.25 89 GLY B CA 1
ATOM 1755 C C . GLY B 1 89 ? -4.258 -24.234 -15.273 1 98.25 89 GLY B C 1
ATOM 1756 O O . GLY B 1 89 ? -3.377 -23.969 -16.094 1 98.25 89 GLY B O 1
ATOM 1757 N N . CYS B 1 90 ? -5.176 -25.141 -15.539 1 98.38 90 CYS B N 1
ATOM 1758 C CA . CYS B 1 90 ? -5.16 -25.938 -16.766 1 98.38 90 CYS B CA 1
ATOM 1759 C C . CYS B 1 90 ? -5.402 -25.047 -17.984 1 98.38 90 CYS B C 1
ATOM 1761 O O . CYS B 1 90 ? -4.914 -25.344 -19.078 1 98.38 90 CYS B O 1
ATOM 1763 N N . ALA B 1 91 ? -6.086 -23.984 -17.844 1 97.75 91 ALA B N 1
ATOM 1764 C CA . ALA B 1 91 ? -6.371 -23.062 -18.938 1 97.75 91 ALA B CA 1
ATOM 1765 C C . ALA B 1 91 ? -5.168 -22.172 -19.234 1 97.75 91 ALA B C 1
ATOM 1767 O O . ALA B 1 91 ? -5.133 -21.484 -20.25 1 97.75 91 ALA B O 1
ATOM 1768 N N . ASN B 1 92 ? -4.16 -22.219 -18.312 1 98.12 92 ASN B N 1
ATOM 1769 C CA . ASN B 1 92 ? -3.064 -21.266 -18.422 1 98.12 92 ASN B CA 1
ATOM 1770 C C . ASN B 1 92 ? -1.728 -21.953 -18.656 1 98.12 92 ASN B C 1
ATOM 1772 O O . ASN B 1 92 ? -0.668 -21.359 -18.453 1 98.12 92 ASN B O 1
ATOM 1776 N N . ILE B 1 93 ? -1.77 -23.172 -18.984 1 98.25 93 ILE B N 1
ATOM 1777 C CA . ILE B 1 93 ? -0.531 -23.891 -19.25 1 98.25 93 ILE B CA 1
ATOM 1778 C C . ILE B 1 93 ? -0.376 -24.109 -20.766 1 98.25 93 ILE B C 1
ATOM 1780 O O . ILE B 1 93 ? -1.346 -23.984 -21.516 1 98.25 93 ILE B O 1
ATOM 1784 N N . ASP B 1 94 ? 0.848 -24.406 -21.141 1 98.06 94 ASP B N 1
ATOM 1785 C CA . ASP B 1 94 ? 1.15 -24.594 -22.562 1 98.06 94 ASP B CA 1
ATOM 1786 C C . ASP B 1 94 ? 0.856 -26.031 -23 1 98.06 94 ASP B C 1
ATOM 1788 O O . ASP B 1 94 ? 1.46 -26.531 -23.938 1 98.06 94 ASP B O 1
ATOM 1792 N N . ALA B 1 95 ? 0.1 -26.797 -22.297 1 97.19 95 ALA B N 1
ATOM 1793 C CA . ALA B 1 95 ? -0.407 -28.141 -22.547 1 97.19 95 ALA B CA 1
ATOM 1794 C C . ALA B 1 95 ? -1.89 -28.25 -22.203 1 97.19 95 ALA B C 1
ATOM 1796 O O . ALA B 1 95 ? -2.594 -27.234 -22.156 1 97.19 95 ALA B O 1
ATOM 1797 N N . SER B 1 96 ? -2.449 -29.516 -22.188 1 96.81 96 SER B N 1
ATOM 1798 C CA . SER B 1 96 ? -3.83 -29.766 -21.781 1 96.81 96 SER B CA 1
ATOM 1799 C C . SER B 1 96 ? -3.906 -30.766 -20.641 1 96.81 96 SER B C 1
ATOM 1801 O O . SER B 1 96 ? -3.08 -31.672 -20.547 1 96.81 96 SER B O 1
ATOM 1803 N N . CYS B 1 97 ? -4.809 -30.531 -19.844 1 97.31 97 CYS B N 1
ATOM 1804 C CA . CYS B 1 97 ? -5.09 -31.531 -18.812 1 97.31 97 CYS B CA 1
ATOM 1805 C C . CYS B 1 97 ? -5.883 -32.688 -19.391 1 97.31 97 CYS B C 1
ATOM 1807 O O . CYS B 1 97 ? -6.652 -32.531 -20.328 1 97.31 97 CYS B O 1
ATOM 1809 N N . PRO B 1 98 ? -5.785 -33.812 -18.688 1 98.12 98 PRO B N 1
ATOM 1810 C CA . PRO B 1 98 ? -4.992 -34.125 -17.5 1 98.12 98 PRO B CA 1
ATOM 1811 C C . PRO B 1 98 ? -3.49 -34.156 -17.781 1 98.12 98 PRO B C 1
ATOM 1813 O O . PRO B 1 98 ? -3.076 -34.281 -18.938 1 98.12 98 PRO B O 1
ATOM 1816 N N . LEU B 1 99 ? -2.693 -33.969 -16.688 1 98.38 99 LEU B N 1
ATOM 1817 C CA . LEU B 1 99 ? -1.238 -34.062 -16.734 1 98.38 99 LEU B CA 1
ATOM 1818 C C . LEU B 1 99 ? -0.758 -35.375 -16.078 1 98.38 99 LEU B C 1
ATOM 1820 O O . LEU B 1 99 ? -1.29 -35.781 -15.047 1 98.38 99 LEU B O 1
ATOM 1824 N N . ALA B 1 100 ? 0.233 -35.969 -16.734 1 98.06 100 ALA B N 1
ATOM 1825 C CA . ALA B 1 100 ? 0.892 -37.125 -16.109 1 98.06 100 ALA B CA 1
ATOM 1826 C C . ALA B 1 100 ? 1.864 -36.656 -15.023 1 98.06 100 ALA B C 1
ATOM 1828 O O . ALA B 1 100 ? 2.375 -35.531 -15.07 1 98.06 100 ALA B O 1
ATOM 1829 N N . ALA B 1 101 ? 2.094 -37.594 -14.039 1 97.62 101 ALA B N 1
ATOM 1830 C CA . ALA B 1 101 ? 3.123 -37.344 -13.039 1 97.62 101 ALA B CA 1
ATOM 1831 C C . ALA B 1 101 ? 4.473 -37.062 -13.695 1 97.62 101 ALA B C 1
ATOM 1833 O O . ALA B 1 101 ? 4.895 -37.781 -14.586 1 97.62 101 ALA B O 1
ATOM 1834 N N . GLY B 1 102 ? 5.055 -35.906 -13.289 1 97.38 102 GLY B N 1
ATOM 1835 C CA . GLY B 1 102 ? 6.387 -35.594 -13.789 1 97.38 102 GLY B CA 1
ATOM 1836 C C . GLY B 1 102 ? 6.367 -34.875 -15.125 1 97.38 102 GLY B C 1
ATOM 1837 O O . GLY B 1 102 ? 7.414 -34.438 -15.617 1 97.38 102 GLY B O 1
ATOM 1838 N N . GLN B 1 103 ? 5.277 -34.719 -15.805 1 97.75 103 GLN B N 1
ATOM 1839 C CA . GLN B 1 103 ? 5.18 -33.969 -17.062 1 97.75 103 GLN B CA 1
ATOM 1840 C C . GLN B 1 103 ? 5.422 -32.5 -16.844 1 97.75 103 GLN B C 1
ATOM 1842 O O . GLN B 1 103 ? 4.613 -31.812 -16.219 1 97.75 103 GLN B O 1
ATOM 1847 N N . GLU B 1 104 ? 6.434 -32.031 -17.438 1 97.88 104 GLU B N 1
ATOM 1848 C CA . GLU B 1 104 ? 6.785 -30.609 -17.25 1 97.88 104 GLU B CA 1
ATOM 1849 C C . GLU B 1 104 ? 5.906 -29.703 -18.109 1 97.88 104 GLU B C 1
ATOM 1851 O O . GLU B 1 104 ? 5.668 -30 -19.281 1 97.88 104 GLU B O 1
ATOM 1856 N N . VAL B 1 105 ? 5.402 -28.656 -17.531 1 98.38 105 VAL B N 1
ATOM 1857 C CA . VAL B 1 105 ? 4.582 -27.672 -18.25 1 98.38 105 VAL B CA 1
ATOM 1858 C C . VAL B 1 105 ? 4.949 -26.266 -17.812 1 98.38 105 VAL B C 1
ATOM 1860 O O . VAL B 1 105 ? 5.594 -26.078 -16.766 1 98.38 105 VAL B O 1
ATOM 1863 N N . THR B 1 106 ? 4.641 -25.312 -18.609 1 98.19 106 THR B N 1
ATOM 1864 C CA . THR B 1 106 ? 4.816 -23.906 -18.281 1 98.19 106 THR B CA 1
ATOM 1865 C C . THR B 1 106 ? 3.461 -23.219 -18.125 1 98.19 106 THR B C 1
ATOM 1867 O O . THR B 1 106 ? 2.619 -23.281 -19.031 1 98.19 106 THR B O 1
ATOM 1870 N N . LEU B 1 107 ? 3.246 -22.703 -16.984 1 98.5 107 LEU B N 1
ATOM 1871 C CA . LEU B 1 107 ? 2.07 -21.875 -16.734 1 98.5 107 LEU B CA 1
ATOM 1872 C C . LEU B 1 107 ? 2.408 -20.391 -16.875 1 98.5 107 LEU B C 1
ATOM 1874 O O . LEU B 1 107 ? 3.41 -19.922 -16.328 1 98.5 107 LEU B O 1
ATOM 1878 N N . THR B 1 108 ? 1.576 -19.656 -17.656 1 97.81 108 THR B N 1
ATOM 1879 C CA . THR B 1 108 ? 1.707 -18.219 -17.766 1 97.81 108 THR B CA 1
ATOM 1880 C C . THR B 1 108 ? 0.533 -17.516 -17.094 1 97.81 108 THR B C 1
ATOM 1882 O O . THR B 1 108 ? -0.619 -17.922 -17.266 1 97.81 108 THR B O 1
ATOM 1885 N N . GLY B 1 109 ? 0.899 -16.484 -16.25 1 96.19 109 GLY B N 1
ATOM 1886 C CA . GLY B 1 109 ? -0.157 -15.82 -15.516 1 96.19 109 GLY B CA 1
ATOM 1887 C C . GLY B 1 109 ? 0.057 -14.32 -15.398 1 96.19 109 GLY B C 1
ATOM 1888 O O . GLY B 1 109 ? 1.167 -13.828 -15.609 1 96.19 109 GLY B O 1
ATOM 1889 N N . THR B 1 110 ? -1.095 -13.641 -15.188 1 92.81 110 THR B N 1
ATOM 1890 C CA . THR B 1 110 ? -1.129 -12.219 -14.891 1 92.81 110 THR B CA 1
ATOM 1891 C C . THR B 1 110 ? -1.882 -11.953 -13.586 1 92.81 110 THR B C 1
ATOM 1893 O O . THR B 1 110 ? -2.988 -12.469 -13.391 1 92.81 110 THR B O 1
ATOM 1896 N N . ALA B 1 111 ? -1.203 -11.227 -12.766 1 89.88 111 ALA B N 1
ATOM 1897 C CA . ALA B 1 111 ? -1.817 -10.844 -11.5 1 89.88 111 ALA B CA 1
ATOM 1898 C C . ALA B 1 111 ? -1.739 -9.336 -11.281 1 89.88 111 ALA B C 1
ATOM 1900 O O . ALA B 1 111 ? -0.662 -8.742 -11.375 1 89.88 111 ALA B O 1
ATOM 1901 N N . PRO B 1 112 ? -2.836 -8.703 -11.125 1 85.62 112 PRO B N 1
ATOM 1902 C CA . PRO B 1 112 ? -2.77 -7.258 -10.875 1 85.62 112 PRO B CA 1
ATOM 1903 C C . PRO B 1 112 ? -1.97 -6.914 -9.625 1 85.62 112 PRO B C 1
ATOM 1905 O O . PRO B 1 112 ? -2.041 -7.633 -8.625 1 85.62 112 PRO B O 1
ATOM 1908 N N . VAL B 1 113 ? -1.074 -5.965 -9.969 1 72.06 113 VAL B N 1
ATOM 1909 C CA . VAL B 1 113 ? -0.348 -5.414 -8.836 1 72.06 113 VAL B CA 1
ATOM 1910 C C . VAL B 1 113 ? -1.085 -4.195 -8.289 1 72.06 113 VAL B C 1
ATOM 1912 O O . VAL B 1 113 ? -1.052 -3.121 -8.898 1 72.06 113 VAL B O 1
ATOM 1915 N N . GLU B 1 114 ? -2.164 -4.078 -8.117 1 60.28 114 GLU B N 1
ATOM 1916 C CA . GLU B 1 114 ? -2.975 -3.105 -7.391 1 60.28 114 GLU B CA 1
ATOM 1917 C C . GLU B 1 114 ? -3.188 -3.537 -5.941 1 60.28 114 GLU B C 1
ATOM 1919 O O . GLU B 1 114 ? -4.273 -3.992 -5.578 1 60.28 114 GLU B O 1
ATOM 1924 N N . ALA B 1 115 ? -2.271 -4.484 -5.891 1 48.62 115 ALA B N 1
ATOM 1925 C CA . ALA B 1 115 ? -2.469 -5.379 -4.754 1 48.62 115 ALA B CA 1
ATOM 1926 C C . ALA B 1 115 ? -3.355 -4.73 -3.691 1 48.62 115 ALA B C 1
ATOM 1928 O O . ALA B 1 115 ? -3.623 -3.529 -3.746 1 48.62 115 ALA B O 1
ATOM 1929 N N . PRO B 1 116 ? -3.369 -5.387 -2.48 1 48.5 116 PRO B N 1
ATOM 1930 C CA . PRO B 1 116 ? -4.113 -5.156 -1.239 1 48.5 116 PRO B CA 1
ATOM 1931 C C . PRO B 1 116 ? -4.211 -3.678 -0.874 1 48.5 116 PRO B C 1
ATOM 1933 O O . PRO B 1 116 ? -4.762 -3.332 0.173 1 48.5 116 PRO B O 1
ATOM 1936 N N . LEU B 1 117 ? -3.506 -2.883 -1.714 1 52.31 117 LEU B N 1
ATOM 1937 C CA . LEU B 1 117 ? -3.436 -1.487 -1.292 1 52.31 117 LEU B CA 1
ATOM 1938 C C . LEU B 1 117 ? -4.816 -0.84 -1.324 1 52.31 117 LEU B C 1
ATOM 1940 O O . LEU B 1 117 ? -4.996 0.272 -0.824 1 52.31 117 LEU B O 1
ATOM 1944 N N . THR B 1 118 ? -5.688 -1.706 -1.979 1 55.25 118 THR B N 1
ATOM 1945 C CA . THR B 1 118 ? -7.066 -1.242 -2.018 1 55.25 118 THR B CA 1
ATOM 1946 C C . THR B 1 118 ? -7.809 -1.636 -0.742 1 55.25 118 THR B C 1
ATOM 1948 O O . THR B 1 118 ? -7.629 -2.744 -0.233 1 55.25 118 THR B O 1
ATOM 1951 N N . ARG B 1 119 ? -7.82 -0.974 0.071 1 61.12 119 ARG B N 1
ATOM 1952 C CA . ARG B 1 119 ? -8.719 -0.997 1.225 1 61.12 119 ARG B CA 1
ATOM 1953 C C . ARG B 1 119 ? -7.938 -0.821 2.523 1 61.12 119 ARG B C 1
ATOM 1955 O O . ARG B 1 119 ? -8.445 -1.131 3.604 1 61.12 119 ARG B O 1
ATOM 1962 N N . VAL B 1 120 ? -6.773 -0.538 2.133 1 67.12 120 VAL B N 1
ATOM 1963 C CA . VAL B 1 120 ? -6.012 -0.291 3.352 1 67.12 120 VAL B CA 1
ATOM 1964 C C . VAL B 1 120 ? -6.285 1.126 3.854 1 67.12 120 VAL B C 1
ATOM 1966 O O . VAL B 1 120 ? -6.578 2.025 3.061 1 67.12 120 VAL B O 1
ATOM 1969 N N . THR B 1 121 ? -6.426 1.144 5.137 1 77.88 121 THR B N 1
ATOM 1970 C CA . THR B 1 121 ? -6.539 2.451 5.773 1 77.88 121 THR B CA 1
ATOM 1971 C C . THR B 1 121 ? -5.176 2.928 6.27 1 77.88 121 THR B C 1
ATOM 1973 O O . THR B 1 121 ? -4.484 2.205 6.992 1 77.88 121 THR B O 1
ATOM 1976 N N . VAL B 1 122 ? -4.715 3.953 5.695 1 81.38 122 VAL B N 1
ATOM 1977 C CA . VAL B 1 122 ? -3.488 4.605 6.133 1 81.38 122 VAL B CA 1
ATOM 1978 C C . VAL B 1 122 ? -3.822 5.762 7.074 1 81.38 122 VAL B C 1
ATOM 1980 O O . VAL B 1 122 ? -4.66 6.609 6.754 1 81.38 122 VAL B O 1
ATOM 1983 N N . ARG B 1 123 ? -3.277 5.746 8.25 1 88.5 123 ARG B N 1
ATOM 1984 C CA . ARG B 1 123 ? -3.42 6.879 9.164 1 88.5 123 ARG B CA 1
ATOM 1985 C C . ARG B 1 123 ? -2.385 7.957 8.852 1 88.5 123 ARG B C 1
ATOM 1987 O O . ARG B 1 123 ? -1.188 7.758 9.078 1 88.5 123 ARG B O 1
ATOM 1994 N N . MET B 1 124 ? -2.836 9 8.336 1 90.94 124 MET B N 1
ATOM 1995 C CA . MET B 1 124 ? -1.959 10.141 8.094 1 90.94 124 MET B CA 1
ATOM 1996 C C . MET B 1 124 ? -1.948 11.078 9.297 1 90.94 124 MET B C 1
ATOM 1998 O O . MET B 1 124 ? -3.006 11.461 9.805 1 90.94 124 MET B O 1
ATOM 2002 N N . ARG B 1 125 ? -0.795 11.438 9.82 1 92.69 125 ARG B N 1
ATOM 2003 C CA . ARG B 1 125 ? -0.612 12.32 10.969 1 92.69 1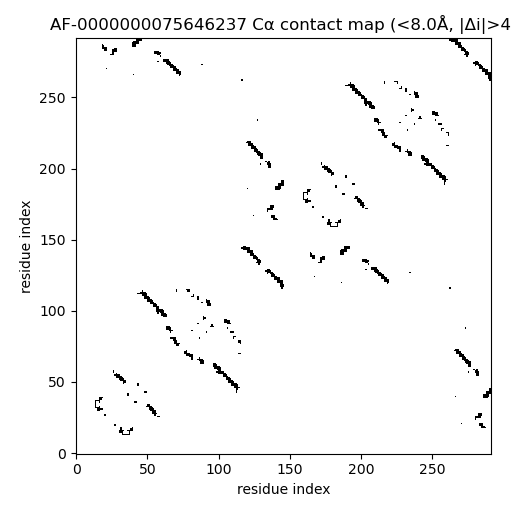25 ARG B CA 1
ATOM 2004 C C . ARG B 1 125 ? 0.091 13.609 10.555 1 92.69 125 ARG B C 1
ATOM 2006 O O . ARG B 1 125 ? 1.091 13.578 9.836 1 92.69 125 ARG B O 1
ATOM 2013 N N . PHE B 1 126 ? -0.45 14.695 10.969 1 95.31 126 PHE B N 1
ATOM 2014 C CA . PHE B 1 126 ? 0.116 16.016 10.68 1 95.31 126 PHE B CA 1
ATOM 2015 C C . PHE B 1 126 ? 0.462 16.734 11.977 1 95.31 126 PHE B C 1
ATOM 2017 O O . PHE B 1 126 ? -0.417 17.016 12.789 1 95.31 126 PHE B O 1
ATOM 2024 N N . GLU B 1 127 ? 1.699 17 12.117 1 97 127 GLU B N 1
ATOM 2025 C CA . GLU B 1 127 ? 2.209 17.75 13.258 1 97 127 GLU B CA 1
ATOM 2026 C C . GLU B 1 127 ? 2.645 19.156 12.844 1 97 127 GLU B C 1
ATOM 2028 O O . GLU B 1 127 ? 3.412 19.328 11.891 1 97 127 GLU B O 1
ATOM 2033 N N . ILE B 1 128 ? 2.137 20.094 13.57 1 97.88 128 ILE B N 1
ATOM 2034 C CA . ILE B 1 128 ? 2.512 21.484 13.312 1 97.88 128 ILE B CA 1
ATOM 2035 C C . ILE B 1 128 ? 3.232 22.047 14.539 1 97.88 128 ILE B C 1
ATOM 2037 O O . ILE B 1 128 ? 2.709 22 15.648 1 97.88 128 ILE B O 1
ATOM 2041 N N . THR B 1 129 ? 4.418 22.562 14.305 1 97.75 129 THR B N 1
ATOM 2042 C CA . THR B 1 129 ? 5.238 23.109 15.375 1 97.75 129 THR B CA 1
ATOM 2043 C C . THR B 1 129 ? 5.715 24.516 15.023 1 97.75 129 THR B C 1
ATOM 2045 O O . THR B 1 129 ? 5.742 24.891 13.852 1 97.75 129 THR B O 1
ATOM 2048 N N . GLY B 1 130 ? 5.996 25.281 16.031 1 97.31 130 GLY B N 1
ATOM 2049 C CA . GLY B 1 130 ? 6.508 26.641 15.867 1 97.31 130 GLY B CA 1
ATOM 2050 C C . GLY B 1 130 ? 7.969 26.781 16.25 1 97.31 130 GLY B C 1
ATOM 2051 O O . GLY B 1 130 ? 8.758 25.844 16.062 1 97.31 130 GLY B O 1
ATOM 2052 N N . ASP B 1 131 ? 8.312 28 16.766 1 97.44 131 ASP B N 1
ATOM 2053 C CA . ASP B 1 131 ? 9.68 28.328 17.156 1 97.44 131 ASP B CA 1
ATOM 2054 C C . ASP B 1 131 ? 10.203 27.328 18.203 1 97.44 131 ASP B C 1
ATOM 2056 O O . ASP B 1 131 ? 9.516 27.016 19.172 1 97.44 131 ASP B O 1
ATOM 2060 N N . GLY B 1 132 ? 11.453 26.781 17.875 1 95.31 132 GLY B N 1
ATOM 2061 C CA . GLY B 1 132 ? 12.117 25.922 18.844 1 95.31 132 GLY B CA 1
ATOM 2062 C C . GLY B 1 132 ? 11.445 24.562 19 1 95.31 132 GLY B C 1
ATOM 2063 O O . GLY B 1 132 ? 11.672 23.859 19.984 1 95.31 132 GLY B O 1
ATOM 2064 N N . GLY B 1 133 ? 10.492 24.25 18.141 1 95.06 133 GLY B N 1
ATOM 2065 C CA . GLY B 1 133 ? 9.828 22.969 18.219 1 95.06 133 GLY B CA 1
ATOM 2066 C C . GLY B 1 133 ? 8.578 22.984 19.078 1 95.06 133 GLY B C 1
ATOM 2067 O O . GLY B 1 133 ? 8 21.938 19.375 1 95.06 133 GLY B O 1
ATOM 2068 N N . ALA B 1 134 ? 8.203 24.219 19.422 1 95.94 134 ALA B N 1
ATOM 2069 C CA . ALA B 1 134 ? 7.004 24.312 20.25 1 95.94 134 ALA B CA 1
ATOM 2070 C C . ALA B 1 134 ? 5.793 23.734 19.531 1 95.94 134 ALA B C 1
ATOM 2072 O O . ALA B 1 134 ? 5.562 24.016 18.359 1 95.94 134 ALA B O 1
ATOM 2073 N N . LYS B 1 135 ? 4.934 22.938 20.25 1 97.06 135 LYS B N 1
ATOM 2074 C CA . LYS B 1 135 ? 3.809 22.203 19.672 1 97.06 135 LYS B CA 1
ATOM 2075 C C . LYS B 1 135 ? 2.609 23.125 19.453 1 97.06 135 LYS B C 1
ATOM 2077 O O . LYS B 1 135 ? 2.057 23.672 20.422 1 97.06 135 LYS B O 1
ATOM 2082 N N . ALA B 1 136 ? 2.277 23.328 18.25 1 97.31 136 ALA B N 1
ATOM 2083 C CA . ALA B 1 136 ? 1.138 24.172 17.922 1 97.31 136 ALA B CA 1
ATOM 2084 C C . ALA B 1 136 ? -0.15 23.359 17.828 1 97.31 136 ALA B C 1
ATOM 2086 O O . ALA B 1 136 ? -1.161 23.719 18.438 1 97.31 136 ALA B O 1
ATOM 2087 N N . THR B 1 137 ? -0.146 22.359 17.031 1 97.19 137 THR B N 1
ATOM 2088 C CA . THR B 1 137 ? -1.275 21.453 16.938 1 97.19 137 THR B CA 1
ATOM 2089 C C . THR B 1 137 ? -0.855 20.141 16.25 1 97.19 137 THR B C 1
ATOM 2091 O O . THR B 1 137 ? 0.256 20.047 15.734 1 97.19 137 THR B O 1
ATOM 2094 N N . CYS B 1 138 ? -1.715 19.125 16.375 1 96.88 138 CYS B N 1
ATOM 2095 C CA . CYS B 1 138 ? -1.495 17.828 15.758 1 96.88 138 CYS B CA 1
ATOM 2096 C C . CYS B 1 138 ? -2.811 17.078 15.578 1 96.88 138 CYS B C 1
ATOM 2098 O O . CYS B 1 138 ? -3.678 17.109 16.453 1 96.88 138 CYS B O 1
ATOM 2100 N N . PHE B 1 139 ? -2.939 16.484 14.422 1 95.81 139 PHE B N 1
ATOM 2101 C CA . PHE B 1 139 ? -4.09 15.617 14.203 1 95.81 139 PHE B CA 1
ATOM 2102 C C . PHE B 1 139 ? -3.727 14.453 13.289 1 95.81 139 PHE B C 1
ATOM 2104 O O . PHE B 1 139 ? -2.732 14.516 12.562 1 95.81 139 PHE B O 1
ATOM 2111 N N . ALA B 1 140 ? -4.488 13.383 13.43 1 93.62 140 ALA B N 1
ATOM 2112 C CA . ALA B 1 140 ? -4.34 12.227 12.539 1 93.62 140 ALA B CA 1
ATOM 2113 C C . ALA B 1 140 ? -5.676 11.852 11.898 1 93.62 140 ALA B C 1
ATOM 2115 O O . ALA B 1 140 ? -6.719 11.891 12.555 1 93.62 140 ALA B O 1
ATOM 2116 N N . ALA B 1 141 ? -5.617 11.555 10.625 1 92.69 141 ALA B N 1
ATOM 2117 C CA . ALA B 1 141 ? -6.809 11.188 9.859 1 92.69 141 ALA B CA 1
ATOM 2118 C C . ALA B 1 141 ? -6.625 9.836 9.172 1 92.69 141 ALA B C 1
ATOM 2120 O O . ALA B 1 141 ? -5.547 9.539 8.656 1 92.69 141 ALA B O 1
ATOM 2121 N N . ASP B 1 142 ? -7.68 9.062 9.141 1 89.44 142 ASP B N 1
ATOM 2122 C CA . ASP B 1 142 ? -7.672 7.777 8.453 1 89.44 142 ASP B CA 1
ATOM 2123 C C . ASP B 1 142 ? -8.078 7.941 6.988 1 89.44 142 ASP B C 1
ATOM 2125 O O . ASP B 1 142 ? -9.133 8.5 6.688 1 89.44 142 ASP B O 1
ATOM 2129 N N . VAL B 1 143 ? -7.191 7.461 6.164 1 87.69 143 VAL B N 1
ATOM 2130 C CA . VAL B 1 143 ? -7.422 7.512 4.723 1 87.69 143 VAL B CA 1
ATOM 2131 C C . VAL B 1 143 ? -7.543 6.098 4.168 1 87.69 143 VAL B C 1
ATOM 2133 O O . VAL B 1 143 ? -6.617 5.293 4.293 1 87.69 143 VAL B O 1
ATOM 2136 N N . ARG B 1 144 ? -8.656 5.828 3.656 1 80.69 144 ARG B N 1
ATOM 2137 C CA . ARG B 1 144 ? -8.867 4.543 3 1 80.69 144 ARG B CA 1
ATOM 2138 C C . ARG B 1 144 ? -8.641 4.652 1.495 1 80.69 144 ARG B C 1
ATOM 2140 O O . ARG B 1 144 ? -9.312 5.434 0.818 1 80.69 144 ARG B O 1
ATOM 2147 N N . LEU B 1 145 ? -7.633 3.896 1.091 1 74.94 145 LEU B N 1
ATOM 2148 C CA . LEU B 1 145 ? -7.293 3.943 -0.327 1 74.94 145 LEU B CA 1
ATOM 2149 C C . LEU B 1 145 ? -8.297 3.15 -1.154 1 74.94 145 LEU B C 1
ATOM 2151 O O . LEU B 1 145 ? -8.719 2.064 -0.751 1 74.94 145 LEU B O 1
ATOM 2155 N N . ILE B 1 146 ? -8.805 3.873 -2.287 1 70.25 146 ILE B N 1
ATOM 2156 C CA . ILE B 1 146 ? -9.742 3.191 -3.174 1 70.25 146 ILE B CA 1
ATOM 2157 C C . ILE B 1 146 ? -9.203 3.197 -4.602 1 70.25 146 ILE B C 1
ATOM 2159 O O . ILE B 1 146 ? -8.391 4.051 -4.961 1 70.25 146 ILE B O 1
#

Organism: Culex quinquefasciatus (NCBI:txid7176)

InterPro domains:
  IPR003172 MD-2-related lipid-recognition domain [PF02221] (17-145)
  IPR003172 MD-2-related lipid-recognition domain [SM00737] (19-143)
  IPR014756 Immunoglobulin E-set [SSF81296] (17-145)
  IPR033916 Npc2 like, ML domain [cd00916] (19-143)

Secondary structure (DSSP, 8-state):
--------------PPP--B---TTSPPPSEEEBTTBSSSSEEE-TTEEEEEEEEE--SS-BS--EEEEEEEETTEEEP-PPPHHHHBGGGGBSS-SSB-TT--EEEEEEEEE-TTTTT-EEEEEEEEE-GGG-EEEEEEEEEEE-/--------------PPP--B---TTSPPPSEEEBTTBSSSSEEE-TTEEEEEEEEE--SS-BS--EEEEEEEETTEEEP-PPPHHHHBGGGGBSS-SSB-TT--EEEEEEEEE--TTTT-EEEEEEEEE-GGG-EEEEEEEEEEE-